Protein AF-A0A565ARW9-F1 (afdb_monomer_lite)

Sequence (368 aa):
MSAVFTKGFRFNPTDEELVTEYLTRKIRSPDFICFIKTMDLYDHDPWLLPHERDPCFGEHQWYYFVQKSPNGHKRLMKEKSSLANGWWKRYTEEIVKDGDEERRVIGWKSTLVFYVCNRSNNYVGITDWTMEEFKLPDSDEWFLCRLFYTDWNEYYDRPRLSGKEHPSLKWDALKQIQDDLSSSQNVQPHLFTYGFRFNPTDKELLTLYLAPKTRCSGFICFIKDTKVYSKEPWLLDHERNPYYKDKEWYYFVKNSSSNREQLNQKFSLCDKTKRWRSNGEVSKIRDNDIGNTIIGSKTKFSFNLNQSVFSRTGWKVEEFDLAPPSKWSVCKLTYKDGSSSVDDRPRLPREEHPKLAWQDLKDLHEEN

Structure (mmCIF, N/CA/C/O backbone):
data_AF-A0A565ARW9-F1
#
_entry.id   AF-A0A565ARW9-F1
#
loop_
_atom_site.group_PDB
_atom_site.id
_atom_site.type_symbol
_atom_site.label_atom_id
_atom_site.label_alt_id
_atom_site.label_comp_id
_atom_site.label_asym_id
_atom_site.label_entity_id
_atom_site.label_seq_id
_atom_site.pdbx_PDB_ins_code
_atom_site.Cartn_x
_atom_site.Cartn_y
_atom_site.Cartn_z
_atom_site.occupancy
_atom_site.B_iso_or_equiv
_atom_site.auth_seq_id
_atom_site.auth_comp_id
_atom_site.auth_asym_id
_atom_site.auth_atom_id
_atom_site.pdbx_PDB_model_num
ATOM 1 N N . MET A 1 1 ? -23.668 6.197 -8.179 1.00 29.69 1 MET A N 1
ATOM 2 C CA . MET A 1 1 ? -22.846 5.455 -7.195 1.00 29.69 1 MET A CA 1
ATOM 3 C C . MET A 1 1 ? -21.945 6.451 -6.477 1.00 29.69 1 MET A C 1
ATOM 5 O O . MET A 1 1 ? -21.338 7.281 -7.135 1.00 29.69 1 MET A O 1
ATOM 9 N N . SER A 1 2 ? -22.004 6.474 -5.145 1.00 29.94 2 SER A N 1
ATOM 10 C CA . SER A 1 2 ? -21.589 7.598 -4.288 1.00 29.94 2 SER A CA 1
ATOM 11 C C . SER A 1 2 ? -20.065 7.751 -4.161 1.00 29.94 2 SER A C 1
ATOM 13 O O . SER A 1 2 ? -19.360 6.761 -3.984 1.00 29.94 2 SER A O 1
ATOM 15 N N . ALA A 1 3 ? -19.580 9.000 -4.135 1.00 38.88 3 ALA A N 1
ATOM 16 C CA . ALA A 1 3 ? -18.191 9.411 -3.872 1.00 38.88 3 ALA A CA 1
ATOM 17 C C . ALA A 1 3 ? -17.585 8.885 -2.547 1.00 38.88 3 ALA A C 1
ATOM 19 O O . ALA A 1 3 ? -16.414 9.115 -2.259 1.00 38.88 3 ALA A O 1
ATOM 20 N N . VAL A 1 4 ? -18.373 8.191 -1.720 1.00 37.47 4 VAL A N 1
ATOM 21 C CA . VAL A 1 4 ? -17.901 7.475 -0.527 1.00 37.47 4 VAL A CA 1
ATOM 22 C C . VAL A 1 4 ? -17.128 6.204 -0.900 1.00 37.47 4 VAL A C 1
ATOM 24 O O . VAL A 1 4 ? -16.197 5.854 -0.187 1.00 37.47 4 VAL A O 1
ATOM 27 N N . PHE A 1 5 ? -17.442 5.549 -2.027 1.00 43.97 5 PHE A N 1
ATOM 28 C CA . PHE A 1 5 ? -16.751 4.314 -2.431 1.00 43.97 5 PHE A CA 1
ATOM 29 C C . PHE A 1 5 ? -15.308 4.560 -2.906 1.00 43.97 5 PHE A C 1
ATOM 31 O O . PHE A 1 5 ? -14.477 3.664 -2.827 1.00 43.97 5 PHE A O 1
ATOM 38 N N . THR A 1 6 ? -14.979 5.779 -3.352 1.00 55.44 6 THR A N 1
ATOM 39 C CA . THR A 1 6 ? -13.618 6.137 -3.786 1.00 55.44 6 THR A CA 1
ATOM 40 C C . THR A 1 6 ? -12.713 6.573 -2.630 1.00 55.44 6 THR A C 1
ATOM 42 O O . THR A 1 6 ? -11.495 6.492 -2.750 1.00 55.44 6 THR A O 1
ATOM 45 N N . LYS A 1 7 ? -13.267 7.010 -1.489 1.00 71.62 7 LYS A N 1
ATOM 46 C CA . LYS A 1 7 ? -12.473 7.496 -0.349 1.00 71.62 7 LYS A CA 1
ATOM 47 C C . LYS A 1 7 ? -12.128 6.369 0.621 1.00 71.62 7 LYS A C 1
ATOM 49 O O . LYS A 1 7 ? -12.996 5.668 1.141 1.00 71.62 7 LYS A O 1
ATOM 54 N N . GLY A 1 8 ? -10.840 6.220 0.907 1.00 74.12 8 GLY A N 1
ATOM 55 C CA . GLY A 1 8 ? -10.303 5.119 1.702 1.00 74.12 8 GLY A CA 1
ATOM 56 C C . GLY A 1 8 ? -9.895 3.882 0.896 1.00 74.12 8 GLY A C 1
ATOM 57 O O . GLY A 1 8 ? -9.248 3.005 1.460 1.00 74.12 8 GLY A O 1
ATOM 58 N N . PHE A 1 9 ? -10.194 3.822 -0.403 1.00 80.69 9 PHE A N 1
ATOM 59 C CA . PHE A 1 9 ? -9.675 2.798 -1.310 1.00 80.69 9 PHE A CA 1
ATOM 60 C C . PHE A 1 9 ? -8.477 3.341 -2.077 1.00 80.69 9 PHE A C 1
ATOM 62 O O . PHE A 1 9 ? -8.499 4.470 -2.555 1.00 80.69 9 PHE A O 1
ATOM 69 N N . ARG A 1 10 ? -7.420 2.537 -2.175 1.00 82.31 10 ARG A N 1
ATOM 70 C CA . ARG A 1 10 ? -6.201 2.877 -2.912 1.00 82.31 10 ARG A CA 1
ATOM 71 C C . ARG A 1 10 ? -5.785 1.700 -3.777 1.00 82.31 10 ARG A C 1
ATOM 73 O O . ARG A 1 10 ? -6.031 0.544 -3.431 1.00 82.31 10 ARG A O 1
ATOM 80 N N . PHE A 1 11 ? -5.132 2.003 -4.881 1.00 85.44 11 PHE A N 1
ATOM 81 C CA . PHE A 1 11 ? -4.532 1.047 -5.783 1.00 85.44 11 PHE A CA 1
ATOM 82 C C . PHE A 1 11 ? -3.320 0.383 -5.115 1.00 85.44 11 PHE A C 1
ATOM 84 O O . PHE A 1 11 ? -2.251 0.972 -4.952 1.00 85.44 11 PHE A O 1
ATOM 91 N N . ASN A 1 12 ? -3.533 -0.853 -4.682 1.00 85.19 12 ASN A N 1
ATOM 92 C CA . ASN A 1 12 ? -2.595 -1.758 -4.034 1.00 85.19 12 ASN A CA 1
ATOM 93 C C . ASN A 1 12 ? -2.726 -3.164 -4.672 1.00 85.19 12 ASN A C 1
ATOM 95 O O . ASN A 1 12 ? -3.180 -4.099 -4.002 1.00 85.19 12 ASN A O 1
ATOM 99 N N . PRO A 1 13 ? -2.383 -3.305 -5.962 1.00 89.81 13 PRO A N 1
ATOM 100 C CA . PRO A 1 13 ? -2.474 -4.564 -6.687 1.00 89.81 13 PRO A CA 1
ATOM 101 C C . PRO A 1 13 ? -1.423 -5.582 -6.248 1.00 89.81 13 PRO A C 1
ATOM 103 O O . PRO A 1 13 ? -0.341 -5.220 -5.773 1.00 89.81 13 PRO A O 1
ATOM 106 N N . THR A 1 14 ? -1.739 -6.858 -6.455 1.00 89.44 14 THR A N 1
ATOM 107 C CA . THR A 1 14 ? -0.757 -7.946 -6.436 1.00 89.44 14 THR A CA 1
ATOM 108 C C . THR A 1 14 ? 0.089 -7.944 -7.712 1.00 89.44 14 THR A C 1
ATOM 110 O O . THR A 1 14 ? -0.291 -7.365 -8.733 1.00 89.44 14 THR A O 1
ATOM 113 N N . ASP A 1 15 ? 1.238 -8.624 -7.666 1.00 93.75 15 ASP A N 1
ATOM 114 C CA . ASP A 1 15 ? 2.097 -8.827 -8.841 1.00 93.75 15 ASP A CA 1
ATOM 115 C C . ASP A 1 15 ? 1.322 -9.508 -9.987 1.00 93.75 15 ASP A C 1
ATOM 117 O O . ASP A 1 15 ? 1.467 -9.137 -11.151 1.00 93.75 15 ASP A O 1
ATOM 121 N N . GLU A 1 16 ? 0.443 -10.457 -9.654 1.00 91.81 16 GLU A N 1
ATOM 122 C CA . GLU A 1 16 ? -0.453 -11.124 -10.601 1.00 91.81 16 GLU A CA 1
ATOM 123 C C . GLU A 1 16 ? -1.467 -10.156 -11.221 1.00 91.81 16 GLU A C 1
ATOM 125 O O . GLU A 1 16 ? -1.585 -10.126 -12.444 1.00 91.81 16 GLU A O 1
ATOM 130 N N . GLU A 1 17 ? -2.164 -9.338 -10.422 1.00 90.94 17 GLU A N 1
ATOM 131 C CA . GLU A 1 17 ? -3.143 -8.361 -10.926 1.00 90.94 17 GLU A CA 1
ATOM 132 C C . GLU A 1 17 ? -2.472 -7.340 -11.857 1.00 90.94 17 GLU A C 1
ATOM 134 O O . GLU A 1 17 ? -3.007 -7.022 -12.917 1.00 90.94 17 GLU A O 1
ATOM 139 N N . LEU A 1 18 ? -1.272 -6.857 -11.510 1.00 94.00 18 LEU A N 1
ATOM 140 C CA . LEU A 1 18 ? -0.485 -5.961 -12.368 1.00 94.00 18 LEU A CA 1
ATOM 141 C C . LEU A 1 18 ? -0.210 -6.588 -13.743 1.00 94.00 18 LEU A C 1
ATOM 143 O O . LEU A 1 18 ? -0.359 -5.933 -14.777 1.00 94.00 18 LEU A O 1
ATOM 147 N N . VAL A 1 19 ? 0.176 -7.862 -13.763 1.00 94.00 19 VAL A N 1
ATOM 148 C CA . VAL A 1 19 ? 0.522 -8.582 -14.991 1.00 94.00 19 VAL A CA 1
ATOM 149 C C . VAL A 1 19 ? -0.720 -8.929 -15.817 1.00 94.00 19 VAL A C 1
ATOM 151 O O . VAL A 1 19 ? -0.756 -8.664 -17.022 1.00 94.00 19 VAL A O 1
ATOM 154 N N . THR A 1 20 ? -1.743 -9.507 -15.196 1.00 90.25 20 THR A N 1
ATOM 155 C CA . THR A 1 20 ? -2.926 -10.063 -15.875 1.00 90.25 20 THR A CA 1
ATOM 156 C C . THR A 1 20 ? -3.962 -8.997 -16.223 1.00 90.25 20 THR A C 1
ATOM 158 O O . THR A 1 20 ? -4.446 -8.953 -17.354 1.00 90.25 20 THR A O 1
ATOM 161 N N . GLU A 1 21 ? -4.260 -8.085 -15.300 1.00 88.75 21 GLU A N 1
ATOM 162 C CA . GLU A 1 21 ? -5.375 -7.145 -15.449 1.00 88.75 21 GLU A CA 1
ATOM 163 C C . GLU A 1 21 ? -4.958 -5.803 -16.048 1.00 88.75 21 GLU A C 1
ATOM 165 O O . GLU A 1 21 ? -5.779 -5.123 -16.662 1.00 88.75 21 GLU A O 1
ATOM 170 N N . TYR A 1 22 ? -3.681 -5.433 -15.938 1.00 92.56 22 TYR A N 1
ATOM 171 C CA . TYR A 1 22 ? -3.181 -4.162 -16.467 1.00 92.56 22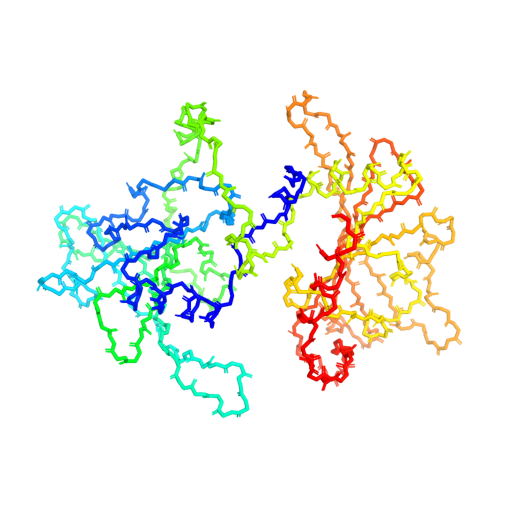 TYR A CA 1
ATOM 172 C C . TYR A 1 22 ? -2.253 -4.360 -17.659 1.00 92.56 22 TYR A C 1
ATOM 174 O O . TYR A 1 22 ? -2.578 -3.931 -18.766 1.00 92.56 22 TYR A O 1
ATOM 182 N N . LEU A 1 23 ? -1.110 -5.022 -17.472 1.00 94.00 23 LEU A N 1
ATOM 183 C CA . LEU A 1 23 ? -0.102 -5.141 -18.528 1.00 94.00 23 LEU A CA 1
ATOM 184 C C . LEU A 1 23 ? -0.582 -6.002 -19.707 1.00 94.00 23 LEU A C 1
ATOM 186 O O . LEU A 1 23 ? -0.462 -5.594 -20.862 1.00 94.00 23 LEU A O 1
ATOM 190 N N . THR A 1 24 ? -1.186 -7.160 -19.432 1.00 92.38 24 THR A N 1
ATOM 191 C CA . THR A 1 24 ? -1.733 -8.038 -20.479 1.00 92.38 24 THR A CA 1
ATOM 192 C C . THR A 1 24 ? -2.839 -7.348 -21.267 1.00 92.38 24 THR A C 1
ATOM 194 O O . THR A 1 24 ? -2.835 -7.412 -22.497 1.00 92.38 24 THR A O 1
ATOM 197 N N . ARG A 1 25 ? -3.755 -6.641 -20.591 1.00 90.75 25 ARG A N 1
ATOM 198 C CA . ARG A 1 25 ? -4.820 -5.886 -21.265 1.00 90.75 25 ARG A CA 1
ATOM 199 C C . ARG A 1 25 ? -4.254 -4.733 -22.094 1.00 90.75 25 ARG A C 1
ATOM 201 O O . ARG A 1 25 ? -4.651 -4.589 -23.244 1.00 90.75 25 ARG A O 1
ATOM 208 N N . LYS A 1 26 ? -3.268 -3.989 -21.577 1.00 90.88 26 LYS A N 1
ATOM 209 C CA . LYS A 1 26 ? -2.584 -2.912 -22.314 1.00 90.88 26 LYS A CA 1
ATOM 210 C C . LYS A 1 26 ? -1.966 -3.388 -23.631 1.00 90.88 26 LYS A C 1
ATOM 212 O O . LYS A 1 26 ? -2.004 -2.647 -24.606 1.00 90.88 26 LYS A O 1
ATOM 217 N N . ILE A 1 27 ? -1.404 -4.597 -23.655 1.00 90.12 27 ILE A N 1
ATOM 218 C CA . ILE A 1 27 ? -0.771 -5.171 -24.852 1.00 90.12 27 ILE A CA 1
ATOM 219 C C . ILE A 1 27 ? -1.807 -5.798 -25.795 1.00 90.12 27 ILE A C 1
ATOM 221 O O . ILE A 1 27 ? -1.720 -5.633 -27.007 1.00 90.12 27 ILE A O 1
ATOM 225 N N . ARG A 1 28 ? -2.788 -6.536 -25.262 1.00 89.31 28 ARG A N 1
ATOM 226 C CA . ARG A 1 28 ? -3.727 -7.326 -26.079 1.00 89.31 28 ARG A CA 1
ATOM 227 C C . ARG A 1 28 ? -4.960 -6.556 -26.544 1.00 89.31 28 ARG A C 1
ATOM 229 O O . ARG A 1 28 ? -5.646 -7.022 -27.446 1.00 89.31 28 ARG A O 1
ATOM 236 N N . SER A 1 29 ? -5.292 -5.438 -25.906 1.00 86.12 29 SER A N 1
ATOM 237 C CA . SER A 1 29 ? -6.508 -4.666 -26.177 1.00 86.12 29 SER A CA 1
ATOM 238 C C . SER A 1 29 ? -6.146 -3.231 -26.579 1.00 86.12 29 SER A C 1
ATOM 240 O O . SER A 1 29 ? -5.792 -2.434 -25.710 1.00 86.12 29 SER A O 1
ATOM 242 N N . PRO A 1 30 ? -6.256 -2.876 -27.874 1.00 76.06 30 PRO A N 1
ATOM 243 C CA . PRO A 1 30 ? -5.959 -1.528 -28.369 1.00 76.06 30 PRO A CA 1
ATOM 244 C C . PRO A 1 30 ? -6.761 -0.421 -27.670 1.00 76.06 30 PRO A C 1
ATOM 246 O O . PRO A 1 30 ? -6.234 0.664 -27.435 1.00 76.06 30 PRO A O 1
ATOM 249 N N . ASP A 1 31 ? -7.998 -0.727 -27.270 1.00 81.31 31 ASP A N 1
ATOM 250 C CA . ASP A 1 31 ? -8.919 0.207 -26.610 1.00 81.31 31 ASP A CA 1
ATOM 251 C C . ASP A 1 31 ? -8.826 0.174 -25.074 1.00 81.31 31 ASP A C 1
ATOM 253 O O . ASP A 1 31 ? -9.710 0.672 -24.375 1.00 81.31 31 ASP A O 1
ATOM 257 N N . PHE A 1 32 ? -7.782 -0.443 -24.505 1.00 82.38 32 PHE A N 1
ATOM 258 C CA . PHE A 1 32 ? -7.623 -0.502 -23.055 1.00 82.38 32 PHE A CA 1
ATOM 259 C C . PHE A 1 32 ? -7.342 0.887 -22.469 1.00 82.38 32 PHE A C 1
ATOM 261 O O . PHE A 1 32 ? -6.255 1.450 -22.625 1.00 82.38 32 PHE A O 1
ATOM 268 N N . ILE A 1 33 ? -8.326 1.409 -21.739 1.00 77.44 33 ILE A N 1
ATOM 269 C CA . ILE A 1 33 ? -8.243 2.668 -21.000 1.00 77.44 33 ILE A CA 1
ATOM 270 C C . ILE A 1 33 ? -8.166 2.350 -19.508 1.00 77.44 33 ILE A C 1
ATOM 272 O O . ILE A 1 33 ? -9.022 1.659 -18.959 1.00 77.44 33 ILE A O 1
ATOM 276 N N . CYS A 1 34 ? -7.156 2.893 -18.833 1.00 82.69 34 CYS A N 1
ATOM 277 C CA . CYS A 1 34 ? -7.058 2.863 -17.378 1.00 82.69 34 CYS A CA 1
ATOM 278 C C . CYS A 1 34 ? -6.356 4.130 -16.867 1.00 82.69 34 CYS A C 1
ATOM 280 O O . CYS A 1 34 ? -5.836 4.922 -17.652 1.00 82.69 34 CYS A O 1
ATOM 282 N N . PHE A 1 35 ? -6.346 4.322 -15.549 1.00 81.94 35 PHE A N 1
ATOM 283 C CA . PHE A 1 35 ? -5.751 5.492 -14.892 1.00 81.94 35 PHE A CA 1
ATOM 284 C C . PHE A 1 35 ? -4.208 5.464 -14.856 1.00 81.94 35 PHE A C 1
ATOM 286 O O . PHE A 1 35 ? -3.584 6.493 -14.614 1.00 81.94 35 PHE A O 1
ATOM 293 N N . ILE A 1 36 ? -3.572 4.318 -15.137 1.00 87.81 36 ILE A N 1
ATOM 294 C CA . ILE A 1 36 ? -2.109 4.210 -15.241 1.00 87.81 36 ILE A CA 1
ATOM 295 C C . ILE A 1 36 ? -1.645 4.861 -16.550 1.00 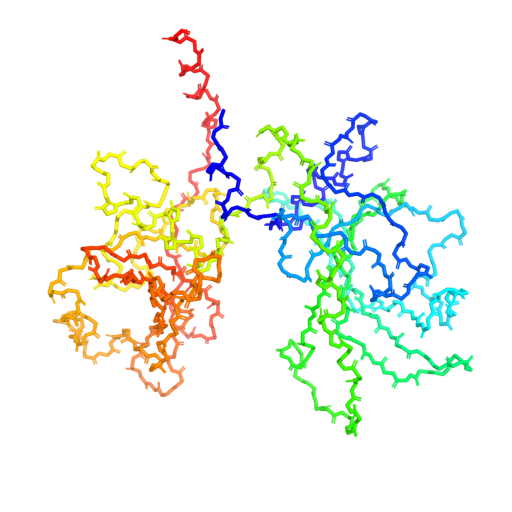87.81 36 ILE A C 1
ATOM 297 O O . ILE A 1 36 ? -2.028 4.441 -17.645 1.00 87.81 36 ILE A O 1
ATOM 301 N N . LYS A 1 37 ? -0.793 5.882 -16.434 1.00 88.50 37 LYS A N 1
ATOM 302 C CA . LYS A 1 37 ? -0.293 6.676 -17.565 1.00 88.50 37 LYS A CA 1
ATOM 303 C C . LYS A 1 37 ? 0.946 6.062 -18.209 1.00 88.50 37 LYS A C 1
ATOM 305 O O . LYS A 1 37 ? 1.637 5.245 -17.607 1.00 88.50 37 LYS A O 1
ATOM 310 N N . THR A 1 38 ? 1.253 6.488 -19.431 1.00 89.81 38 THR A N 1
ATOM 311 C CA . THR A 1 38 ? 2.513 6.154 -20.107 1.00 89.81 38 THR A CA 1
ATOM 312 C C . THR A 1 38 ? 3.590 7.190 -19.782 1.00 89.81 38 THR A C 1
ATOM 314 O O . THR A 1 38 ? 3.320 8.385 -19.864 1.00 89.81 38 THR A O 1
ATOM 317 N N . MET A 1 39 ? 4.801 6.748 -19.432 1.00 87.50 39 MET A N 1
ATOM 318 C CA . MET A 1 39 ? 5.943 7.624 -19.140 1.00 87.50 39 MET A CA 1
ATOM 319 C C . MET A 1 39 ? 7.262 6.927 -19.486 1.00 87.50 39 MET A C 1
ATOM 321 O O . MET A 1 39 ? 7.396 5.725 -19.271 1.00 87.50 39 MET A O 1
ATOM 325 N N . ASP A 1 40 ? 8.248 7.676 -19.983 1.00 83.00 40 ASP A N 1
ATOM 326 C CA . ASP A 1 40 ? 9.620 7.176 -20.091 1.00 83.00 40 ASP A CA 1
ATOM 327 C C . ASP A 1 40 ? 10.358 7.397 -18.764 1.00 83.00 40 ASP A C 1
ATOM 329 O O . ASP A 1 40 ? 10.643 8.529 -18.372 1.00 83.00 40 ASP A O 1
ATOM 333 N N . LEU A 1 41 ? 10.631 6.307 -18.046 1.00 85.81 41 LEU A N 1
ATOM 334 C CA . LEU A 1 41 ? 11.268 6.353 -16.728 1.00 85.81 41 LEU A CA 1
ATOM 335 C C . LEU A 1 41 ? 12.794 6.231 -16.773 1.00 85.81 41 LEU A C 1
ATOM 337 O O . LEU A 1 41 ? 13.448 6.486 -15.760 1.00 85.81 41 LEU A O 1
ATOM 341 N N . TYR A 1 42 ? 13.373 5.779 -17.887 1.00 82.75 42 TYR A N 1
ATOM 342 C CA . TYR A 1 42 ? 14.798 5.428 -17.926 1.00 82.75 42 TYR A CA 1
ATOM 343 C C . TYR A 1 42 ? 15.685 6.589 -18.369 1.00 82.75 42 TYR A C 1
ATOM 345 O O . TYR A 1 42 ? 16.892 6.551 -18.122 1.00 82.75 42 TYR A O 1
ATOM 353 N N . ASP A 1 43 ? 15.105 7.616 -18.989 1.00 77.88 43 ASP A N 1
ATOM 354 C CA . ASP A 1 43 ? 15.852 8.776 -19.469 1.00 77.88 43 ASP A CA 1
ATOM 355 C C . ASP A 1 43 ? 16.005 9.902 -18.443 1.00 77.88 43 ASP A C 1
ATOM 357 O O . ASP A 1 43 ? 16.859 10.769 -18.622 1.00 77.88 43 ASP A O 1
ATOM 361 N N . HIS A 1 44 ? 15.266 9.863 -17.335 1.00 80.50 44 HIS A N 1
ATOM 362 C CA . HIS A 1 44 ? 15.257 10.927 -16.334 1.00 80.50 44 HIS A CA 1
ATOM 363 C C . HIS A 1 44 ? 15.697 10.444 -14.952 1.00 80.50 44 HIS A C 1
ATOM 365 O O . HIS A 1 44 ? 15.516 9.283 -14.582 1.00 80.50 44 HIS A O 1
ATOM 371 N N . ASP A 1 45 ? 16.234 11.371 -14.157 1.00 81.25 45 ASP A N 1
ATOM 372 C CA . ASP A 1 45 ? 16.404 11.139 -12.725 1.00 81.25 45 ASP A CA 1
ATOM 373 C C . ASP A 1 45 ? 15.028 10.936 -12.072 1.00 81.25 45 ASP A C 1
ATOM 375 O O . ASP A 1 45 ? 14.111 11.725 -12.326 1.00 81.25 45 ASP A O 1
ATOM 379 N N . PRO A 1 46 ? 14.861 9.941 -11.185 1.00 86.44 46 PRO A N 1
ATOM 380 C CA . PRO A 1 46 ? 13.545 9.593 -10.673 1.00 86.44 46 PRO A CA 1
ATOM 381 C C . PRO A 1 46 ? 12.881 10.730 -9.898 1.00 86.44 46 PRO A C 1
ATOM 383 O O . PRO A 1 46 ? 11.670 10.846 -9.945 1.00 86.44 46 PRO A O 1
ATOM 386 N N . TRP A 1 47 ? 13.630 11.626 -9.252 1.00 85.44 47 TRP A N 1
ATOM 387 C CA . TRP A 1 47 ? 13.068 12.798 -8.561 1.00 85.44 47 TRP A CA 1
ATOM 388 C C . TRP A 1 47 ? 12.694 13.971 -9.476 1.00 85.44 47 TRP A C 1
ATOM 390 O O . TRP A 1 47 ? 12.072 14.917 -9.001 1.00 85.44 47 TRP A O 1
ATOM 400 N N . LEU A 1 48 ? 13.077 13.940 -10.755 1.00 82.56 48 LEU A N 1
ATOM 401 C CA . LEU A 1 48 ? 12.713 14.960 -11.748 1.00 82.56 48 LEU A CA 1
ATOM 402 C C . LEU A 1 48 ? 11.510 14.554 -12.600 1.00 82.56 48 LEU A C 1
ATOM 404 O O . LEU A 1 48 ? 10.996 15.379 -13.355 1.00 82.56 48 LEU A O 1
ATOM 408 N N . LEU A 1 49 ? 11.067 13.301 -12.497 1.00 82.06 49 LEU A N 1
ATOM 409 C CA . LEU A 1 49 ? 9.867 12.841 -13.179 1.00 82.06 49 LEU A CA 1
ATOM 410 C C . LEU A 1 49 ? 8.644 13.631 -12.678 1.00 82.06 49 LEU A C 1
ATOM 412 O O . LEU A 1 49 ? 8.551 13.919 -11.479 1.00 82.06 49 LEU A O 1
ATOM 416 N N . PRO A 1 50 ? 7.696 13.977 -13.568 1.00 79.50 50 PRO A N 1
ATOM 417 C CA . PRO A 1 50 ? 6.484 14.691 -13.197 1.00 79.50 50 PRO A CA 1
ATOM 418 C C . PRO A 1 50 ? 5.526 13.721 -12.504 1.00 79.50 50 PRO A C 1
ATOM 420 O O . PRO A 1 50 ? 4.559 13.243 -13.093 1.00 79.50 50 PRO A O 1
ATOM 423 N N . HIS A 1 51 ? 5.836 13.400 -11.249 1.00 77.81 51 HIS A N 1
ATOM 424 C CA . HIS A 1 51 ? 5.038 12.531 -10.396 1.00 77.81 51 HIS A CA 1
ATOM 425 C C . HIS A 1 51 ? 3.670 13.140 -10.168 1.00 77.81 51 HIS A C 1
ATOM 427 O O . HIS A 1 51 ? 3.460 13.931 -9.246 1.00 77.81 51 HIS A O 1
ATOM 433 N N . GLU A 1 52 ? 2.727 12.760 -11.014 1.00 66.06 52 GLU A N 1
ATOM 434 C CA . GLU A 1 52 ? 1.345 13.128 -10.812 1.00 66.06 52 GLU A CA 1
ATOM 435 C C . GLU A 1 52 ? 0.818 12.409 -9.572 1.00 66.06 52 GLU A C 1
ATOM 437 O O . GLU A 1 52 ? 0.926 11.187 -9.426 1.00 66.06 52 GLU A O 1
ATOM 442 N N . ARG A 1 53 ? 0.257 13.182 -8.641 1.00 64.50 53 ARG A N 1
ATOM 443 C CA . ARG A 1 53 ? -0.432 12.616 -7.485 1.00 64.50 53 ARG A CA 1
ATOM 444 C C . ARG A 1 53 ? -1.834 12.215 -7.907 1.00 64.50 53 ARG A C 1
ATOM 446 O O . ARG A 1 53 ? -2.771 12.997 -7.772 1.00 64.50 53 ARG A O 1
ATOM 453 N N . ASP A 1 54 ? -1.961 10.995 -8.406 1.00 67.25 54 ASP A N 1
ATOM 454 C CA . ASP A 1 54 ? -3.270 10.372 -8.526 1.00 67.25 54 ASP A CA 1
ATOM 455 C C . ASP A 1 54 ? -3.751 9.978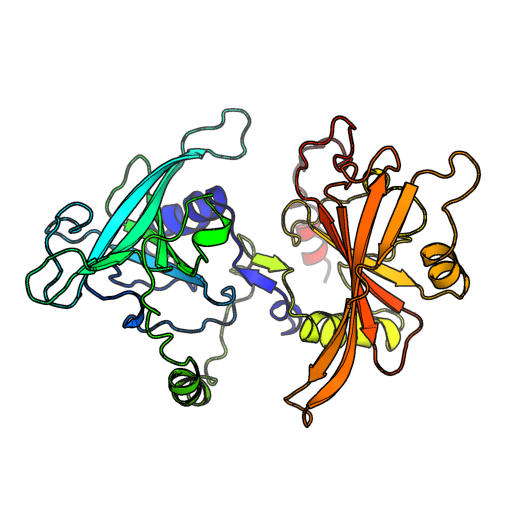 -7.114 1.00 67.25 54 ASP A C 1
ATOM 457 O O . ASP A 1 54 ? -3.031 9.260 -6.412 1.00 67.25 54 ASP A O 1
ATOM 461 N N . PRO A 1 55 ? -4.936 10.430 -6.658 1.00 66.50 55 PRO A N 1
ATOM 462 C CA . PRO A 1 55 ? -5.478 10.058 -5.349 1.00 66.50 55 PRO A CA 1
ATOM 463 C C . PRO A 1 55 ? -5.711 8.547 -5.198 1.00 66.50 55 PRO A C 1
ATOM 465 O O . PRO A 1 55 ? -5.864 8.066 -4.075 1.00 66.50 55 PRO A O 1
ATOM 468 N N . CYS A 1 56 ? -5.730 7.795 -6.303 1.00 68.88 56 CYS A N 1
ATOM 469 C CA . CYS A 1 56 ? -5.793 6.343 -6.291 1.00 68.88 56 CYS A CA 1
ATOM 470 C C . CYS A 1 56 ? -4.473 5.711 -5.843 1.00 68.88 56 CYS A C 1
ATOM 472 O O . CYS A 1 56 ? -4.503 4.611 -5.300 1.00 68.88 56 CYS A O 1
ATOM 474 N N . PHE A 1 57 ? -3.318 6.343 -6.056 1.00 77.94 57 PHE A N 1
ATOM 475 C CA . PHE A 1 57 ? -2.033 5.740 -5.707 1.00 77.94 57 PHE A CA 1
ATOM 476 C C . PHE A 1 57 ? -1.714 5.844 -4.207 1.00 77.94 57 PHE A C 1
ATOM 478 O O . PHE A 1 57 ? -2.243 6.678 -3.470 1.00 77.94 57 PHE A O 1
ATOM 485 N N . GLY A 1 58 ? -0.851 4.939 -3.734 1.00 69.75 58 GLY A N 1
ATOM 486 C CA . GLY A 1 58 ? -0.296 5.006 -2.384 1.00 69.75 58 GLY A CA 1
ATOM 487 C C . GLY A 1 58 ? 0.600 6.233 -2.192 1.00 69.75 58 GLY A C 1
ATOM 488 O O . GLY A 1 58 ? 1.084 6.830 -3.153 1.00 69.75 58 GLY A O 1
ATOM 489 N N . GLU A 1 59 ? 0.851 6.608 -0.937 1.00 72.69 59 GLU A N 1
ATOM 490 C CA . GLU A 1 59 ? 1.854 7.636 -0.649 1.00 72.69 59 GLU A CA 1
ATOM 491 C C . GLU A 1 59 ? 3.225 7.181 -1.161 1.00 72.69 59 GLU A C 1
ATOM 493 O O . GLU A 1 59 ? 3.636 6.048 -0.919 1.00 72.69 59 GLU A O 1
ATOM 498 N N . HIS A 1 60 ? 3.930 8.073 -1.864 1.00 77.81 60 HIS A N 1
ATOM 499 C CA . HIS A 1 60 ? 5.271 7.818 -2.402 1.00 77.81 60 HIS A CA 1
ATOM 500 C C . HIS A 1 60 ? 5.369 6.616 -3.355 1.00 77.81 60 HIS A C 1
ATOM 502 O O . HIS A 1 60 ? 6.431 6.000 -3.462 1.00 77.81 60 HIS A O 1
ATOM 508 N N . GLN A 1 61 ? 4.273 6.290 -4.040 1.00 86.12 61 GLN A N 1
ATOM 509 C CA . GLN A 1 61 ? 4.182 5.160 -4.950 1.00 86.12 61 GLN A CA 1
ATOM 510 C C . GLN A 1 61 ? 3.466 5.575 -6.234 1.00 86.12 61 GLN A C 1
ATOM 512 O O . GLN A 1 61 ? 2.418 6.212 -6.187 1.00 86.12 61 GLN A O 1
ATOM 517 N N . TRP A 1 62 ? 4.014 5.182 -7.380 1.00 90.31 62 TRP A N 1
ATOM 518 C CA . TRP A 1 62 ? 3.496 5.525 -8.702 1.00 90.31 62 TRP A CA 1
ATOM 519 C C . TRP A 1 62 ? 3.548 4.328 -9.638 1.00 90.31 62 TRP A C 1
ATOM 521 O O . TRP A 1 62 ? 4.375 3.430 -9.471 1.00 90.31 62 TRP A O 1
ATOM 531 N N . TYR A 1 63 ? 2.677 4.339 -10.643 1.00 91.62 63 TYR A N 1
ATOM 532 C CA . TYR A 1 63 ? 2.592 3.294 -11.654 1.00 91.62 63 TYR A CA 1
ATOM 533 C C . TYR A 1 63 ? 2.606 3.919 -13.038 1.00 91.62 63 TYR A C 1
ATOM 535 O O . TYR A 1 63 ? 1.851 4.856 -13.300 1.00 91.62 63 TYR A O 1
ATOM 543 N N . TYR A 1 64 ? 3.425 3.365 -13.928 1.00 92.38 64 TYR A N 1
ATOM 544 C CA . TYR A 1 64 ? 3.539 3.839 -15.299 1.00 92.38 64 TYR A CA 1
ATOM 545 C C . TYR A 1 64 ? 3.670 2.679 -16.275 1.00 92.38 64 TYR A C 1
ATOM 547 O O . TYR A 1 64 ? 4.391 1.714 -16.020 1.00 92.38 64 TYR A O 1
ATOM 555 N N . PHE A 1 65 ? 3.027 2.802 -17.431 1.00 92.69 65 PHE A N 1
ATOM 556 C CA . PHE A 1 65 ? 3.383 2.006 -18.594 1.00 92.69 65 PHE A CA 1
ATOM 557 C C . PHE A 1 65 ? 4.613 2.607 -19.263 1.00 92.69 65 PHE A C 1
ATOM 559 O O . PHE A 1 65 ? 4.626 3.791 -19.597 1.00 92.69 65 PHE A O 1
ATOM 566 N N . VAL A 1 66 ? 5.622 1.784 -19.512 1.00 90.69 66 VAL A N 1
ATOM 567 C CA . VAL A 1 66 ? 6.836 2.193 -20.215 1.00 90.69 66 VAL A CA 1
ATOM 568 C C . VAL A 1 66 ? 6.919 1.420 -21.517 1.00 90.69 66 VAL A C 1
ATOM 570 O O . VAL A 1 66 ? 6.908 0.189 -21.513 1.00 90.69 66 VAL A O 1
ATOM 573 N N . GLN A 1 67 ? 6.973 2.132 -22.638 1.00 88.12 67 GLN A N 1
ATOM 574 C CA . GLN A 1 67 ? 7.162 1.503 -23.939 1.00 88.12 67 GLN A CA 1
ATOM 575 C C . GLN A 1 67 ? 8.638 1.186 -24.142 1.00 88.12 67 GLN A C 1
ATOM 577 O O . GLN A 1 67 ? 9.505 1.989 -23.803 1.00 88.12 67 GLN A O 1
ATOM 582 N N . LYS A 1 68 ? 8.936 0.040 -24.749 1.00 82.00 68 LYS A N 1
ATOM 583 C CA . LYS A 1 68 ? 10.292 -0.283 -25.170 1.00 82.00 68 LYS A CA 1
ATOM 584 C C . LYS A 1 68 ? 10.822 0.757 -26.139 1.00 82.00 68 LYS A C 1
ATOM 586 O O . LYS A 1 68 ? 10.300 0.915 -27.240 1.00 82.00 68 LYS A O 1
ATOM 591 N N . SER A 1 69 ? 11.911 1.410 -25.739 1.00 72.75 69 SER A N 1
ATOM 592 C CA . SER A 1 69 ? 12.655 2.281 -26.641 1.00 72.75 69 SER A CA 1
ATOM 593 C C . SER A 1 69 ? 13.188 1.479 -27.843 1.00 72.75 69 SER A C 1
ATOM 595 O O . SER A 1 69 ? 13.762 0.399 -27.639 1.00 72.75 69 SER A O 1
ATOM 597 N N . PRO A 1 70 ? 13.068 1.997 -29.083 1.00 60.38 70 PRO A N 1
ATOM 598 C CA . PRO A 1 70 ? 13.636 1.380 -30.285 1.00 60.38 70 PRO A CA 1
ATOM 599 C C . PRO A 1 70 ? 15.146 1.120 -30.191 1.00 60.38 70 PRO A C 1
ATOM 601 O O . PRO A 1 70 ? 15.645 0.162 -30.772 1.00 60.38 70 PRO A O 1
ATOM 604 N N . ASN A 1 71 ? 15.865 1.930 -29.406 1.00 57.88 71 ASN A N 1
ATOM 605 C CA . ASN A 1 71 ? 17.312 1.806 -29.195 1.00 57.88 71 ASN A CA 1
ATOM 606 C C . ASN A 1 71 ? 17.678 0.821 -28.066 1.00 57.88 71 ASN A C 1
ATOM 608 O O . ASN A 1 71 ? 18.843 0.716 -27.685 1.00 57.88 71 ASN A O 1
ATOM 612 N N . GLY A 1 72 ? 16.689 0.102 -27.523 1.00 57.38 72 GLY A N 1
ATOM 613 C CA . GLY A 1 72 ? 16.815 -0.670 -26.294 1.00 57.38 72 GLY A CA 1
ATOM 614 C C . GLY A 1 72 ? 16.830 0.240 -25.065 1.00 57.38 72 GLY A C 1
ATOM 615 O O . GLY A 1 72 ? 17.377 1.341 -25.074 1.00 57.38 72 GLY A O 1
ATOM 616 N N . HIS A 1 73 ? 16.219 -0.204 -23.967 1.00 56.56 73 HIS A N 1
ATOM 617 C CA . HIS A 1 73 ? 16.370 0.517 -22.709 1.00 56.56 73 HIS A CA 1
ATOM 618 C C . HIS A 1 73 ? 17.829 0.434 -22.247 1.00 56.56 73 HIS A C 1
ATOM 620 O O . HIS A 1 73 ? 18.387 -0.663 -22.175 1.00 56.56 73 HIS A O 1
ATOM 626 N N . LYS A 1 74 ? 18.417 1.561 -21.826 1.00 54.06 74 LYS A N 1
ATOM 627 C CA . LYS A 1 74 ? 19.749 1.648 -21.192 1.00 54.06 74 LYS A CA 1
ATOM 628 C C . LYS A 1 74 ? 19.805 0.979 -19.800 1.00 54.06 74 LYS A C 1
ATOM 630 O O . LYS A 1 74 ? 20.564 1.391 -18.934 1.00 54.06 74 LYS A O 1
ATOM 635 N N . ARG A 1 75 ? 19.018 -0.079 -19.565 1.00 51.69 75 ARG A N 1
ATOM 636 C CA . ARG A 1 75 ? 18.861 -0.828 -18.299 1.00 51.69 75 ARG A CA 1
ATOM 637 C C . ARG A 1 75 ? 20.161 -1.384 -17.721 1.00 51.69 75 ARG A C 1
ATOM 639 O O . ARG A 1 75 ? 20.187 -1.779 -16.561 1.00 51.69 75 ARG A O 1
ATOM 646 N N . LEU A 1 76 ? 21.198 -1.520 -18.546 1.00 48.25 76 LEU A N 1
ATOM 647 C CA . LEU A 1 76 ? 22.399 -2.296 -18.228 1.00 48.25 76 LEU A CA 1
ATOM 648 C C . LEU A 1 76 ? 23.707 -1.597 -18.603 1.00 48.25 76 LEU A C 1
ATOM 650 O O . LEU A 1 76 ? 24.780 -2.136 -18.332 1.00 48.25 76 LEU A O 1
ATOM 654 N N . MET A 1 77 ? 23.647 -0.407 -19.199 1.00 47.97 77 MET A N 1
ATOM 655 C CA . MET A 1 77 ? 24.858 0.354 -19.469 1.00 47.97 77 MET A CA 1
ATOM 656 C C . MET A 1 77 ? 25.163 1.221 -18.251 1.00 47.97 77 MET A C 1
ATOM 658 O O . MET A 1 77 ? 24.294 1.927 -17.748 1.00 47.97 77 MET A O 1
ATOM 662 N N . LYS A 1 78 ? 26.420 1.216 -17.790 1.00 52.31 78 LYS A N 1
ATOM 663 C CA . LYS A 1 78 ? 26.961 2.260 -16.896 1.00 52.31 78 LYS A CA 1
ATOM 664 C C . LYS A 1 78 ? 27.104 3.593 -17.652 1.00 52.31 78 LYS A C 1
ATOM 666 O O . LYS A 1 78 ? 28.114 4.281 -17.548 1.00 52.31 78 LYS A O 1
ATOM 671 N N . GLU A 1 79 ? 26.121 3.922 -18.471 1.00 51.41 79 GLU A N 1
ATOM 672 C CA . GLU A 1 79 ? 26.080 5.111 -19.293 1.00 51.41 79 GLU A CA 1
ATOM 673 C C . GLU A 1 79 ? 24.840 5.872 -18.870 1.00 51.41 79 GLU A C 1
ATOM 675 O O . GLU A 1 79 ? 23.712 5.403 -19.027 1.00 51.41 79 GLU A O 1
ATOM 680 N N . LYS A 1 80 ? 25.070 7.041 -18.276 1.00 51.62 80 LYS A N 1
ATOM 681 C CA . LYS A 1 80 ? 23.999 7.970 -17.945 1.00 51.62 80 LYS A CA 1
ATOM 682 C C . LYS A 1 80 ? 23.177 8.284 -19.196 1.00 51.62 80 LYS A C 1
ATOM 684 O O . LYS A 1 80 ? 23.729 8.405 -20.297 1.00 51.62 80 LYS A O 1
ATOM 689 N N . SER A 1 81 ? 21.867 8.464 -19.040 1.00 57.50 81 SER A N 1
ATOM 690 C CA . SER A 1 81 ? 21.124 9.162 -20.089 1.00 57.50 81 SER A CA 1
ATOM 691 C C . SER A 1 81 ? 21.578 10.625 -20.151 1.00 57.50 81 SER A C 1
ATOM 693 O O . SER A 1 81 ? 22.111 11.154 -19.177 1.00 57.50 81 SER A O 1
ATOM 695 N N . SER A 1 82 ? 21.411 11.297 -21.293 1.00 56.56 82 SER A N 1
ATOM 696 C CA . SER A 1 82 ? 21.788 12.716 -21.432 1.00 56.56 82 SER A CA 1
ATOM 697 C C . SER A 1 82 ? 21.031 13.620 -20.453 1.00 56.56 82 SER A C 1
ATOM 699 O O . SER A 1 82 ? 21.493 14.719 -20.155 1.00 56.56 82 SER A O 1
ATOM 701 N N . LEU A 1 83 ? 19.895 13.137 -19.946 1.00 59.19 83 LEU A N 1
ATOM 702 C CA . LEU A 1 83 ? 18.975 13.843 -19.061 1.00 59.19 83 LEU A CA 1
ATOM 703 C C . LEU A 1 83 ? 18.953 13.280 -17.626 1.00 59.19 83 LEU A C 1
ATOM 705 O O . LEU A 1 83 ? 18.201 13.785 -16.794 1.00 59.19 83 LEU A O 1
ATOM 709 N N . ALA A 1 84 ? 19.788 12.280 -17.321 1.00 64.44 84 ALA A N 1
ATOM 710 C CA . ALA A 1 84 ? 19.886 11.665 -15.999 1.00 64.44 84 ALA A CA 1
ATOM 711 C C . ALA A 1 84 ? 21.318 11.759 -15.452 1.00 64.44 84 ALA A C 1
ATOM 713 O O . ALA A 1 84 ? 22.302 11.599 -16.171 1.00 64.44 84 ALA A O 1
ATOM 714 N N . ASN A 1 85 ? 21.450 11.973 -14.149 1.00 77.00 85 ASN A N 1
ATOM 715 C CA . ASN A 1 85 ? 22.709 11.964 -13.410 1.00 77.00 85 ASN A CA 1
ATOM 716 C C . ASN A 1 85 ? 22.986 10.594 -12.775 1.00 77.00 85 ASN A C 1
ATOM 718 O O . ASN A 1 85 ? 23.728 10.492 -11.798 1.00 77.00 85 ASN A O 1
ATOM 722 N N . GLY A 1 86 ? 22.407 9.524 -13.307 1.00 82.00 86 GLY A N 1
ATOM 723 C CA . GLY A 1 86 ? 22.524 8.192 -12.737 1.00 82.00 86 GLY A CA 1
ATOM 724 C C . GLY A 1 86 ? 22.066 7.095 -13.683 1.00 82.00 86 GLY A C 1
ATOM 725 O O . GLY A 1 86 ? 21.881 7.325 -14.879 1.00 82.00 86 GLY A O 1
ATOM 726 N N . TRP A 1 87 ? 21.917 5.890 -13.142 1.00 80.81 87 TRP A N 1
ATOM 727 C CA . TRP A 1 87 ? 21.392 4.744 -13.878 1.00 80.81 87 TRP A CA 1
ATOM 728 C C . TRP A 1 87 ? 20.598 3.809 -12.964 1.00 80.81 87 TRP A C 1
ATOM 730 O O . TRP A 1 87 ? 20.862 3.696 -11.764 1.00 80.81 87 TRP A O 1
ATOM 740 N N . TRP A 1 88 ? 19.645 3.093 -13.554 1.00 86.06 88 TRP A N 1
ATOM 741 C CA . TRP A 1 88 ? 18.936 2.004 -12.893 1.00 86.06 88 TRP A CA 1
ATOM 742 C C . TRP A 1 88 ? 19.770 0.728 -12.938 1.00 86.06 88 TRP A C 1
ATOM 744 O O . TRP A 1 88 ? 20.240 0.322 -14.000 1.00 86.06 88 TRP A O 1
ATOM 754 N N . LYS A 1 89 ? 19.945 0.067 -11.794 1.00 84.88 89 LYS A N 1
ATOM 755 C CA . LYS A 1 89 ? 20.632 -1.223 -11.705 1.00 84.88 89 LYS A CA 1
ATOM 756 C C . LYS A 1 89 ? 19.679 -2.285 -11.178 1.00 84.88 89 LYS A C 1
ATOM 758 O O . LYS A 1 89 ? 19.161 -2.141 -10.073 1.00 84.88 89 LYS A O 1
ATOM 763 N N . ARG A 1 90 ? 19.507 -3.374 -11.934 1.00 87.19 90 ARG A N 1
ATOM 764 C CA . ARG A 1 90 ? 18.754 -4.549 -11.479 1.00 87.19 90 ARG A CA 1
ATOM 765 C C . ARG A 1 90 ? 19.430 -5.183 -10.261 1.00 87.19 90 ARG A C 1
ATOM 767 O O . ARG A 1 90 ? 20.638 -5.430 -10.272 1.00 87.19 90 ARG A O 1
ATOM 774 N N . TYR A 1 91 ? 18.630 -5.440 -9.239 1.00 83.69 91 TYR A N 1
ATOM 775 C CA . TYR A 1 91 ? 19.011 -6.099 -8.000 1.00 83.69 91 TYR A CA 1
ATOM 776 C C . TYR A 1 91 ? 18.505 -7.546 -7.962 1.00 83.69 91 TYR A C 1
ATOM 778 O O . TYR A 1 91 ? 19.296 -8.456 -7.729 1.00 83.69 91 TYR A O 1
ATOM 786 N N . THR A 1 92 ? 17.224 -7.762 -8.268 1.00 88.12 92 THR A N 1
ATOM 787 C CA . THR A 1 92 ? 16.590 -9.090 -8.322 1.00 88.12 92 THR A CA 1
ATOM 788 C C . THR A 1 92 ? 15.734 -9.244 -9.572 1.00 88.12 92 THR A C 1
ATOM 790 O O . THR A 1 92 ? 15.358 -8.263 -10.219 1.00 88.12 92 THR A O 1
ATOM 793 N N . GLU A 1 93 ? 15.444 -10.496 -9.911 1.00 91.12 93 GLU A N 1
ATOM 794 C CA . GLU A 1 93 ? 14.452 -10.877 -10.907 1.00 91.12 93 GLU A CA 1
ATOM 795 C C . GLU A 1 93 ? 13.675 -12.078 -10.373 1.00 91.12 93 GLU A C 1
ATOM 797 O O . GLU A 1 93 ? 14.262 -13.074 -9.947 1.00 91.12 93 GLU A O 1
ATOM 802 N N . GLU A 1 94 ? 12.356 -11.956 -10.359 1.00 93.06 94 GLU A N 1
ATOM 803 C CA . GLU A 1 94 ? 11.433 -12.938 -9.807 1.00 93.06 94 GLU A CA 1
ATOM 804 C C . GLU A 1 94 ? 10.424 -13.347 -10.877 1.00 93.06 94 GLU A C 1
ATOM 806 O O . GLU A 1 94 ? 10.008 -12.542 -11.711 1.00 93.06 94 GLU A O 1
ATOM 811 N N . ILE A 1 95 ? 10.022 -14.615 -10.853 1.00 93.94 95 ILE A N 1
ATOM 812 C CA . ILE A 1 95 ? 8.969 -15.128 -11.727 1.00 93.94 95 ILE A CA 1
ATOM 813 C C . ILE A 1 95 ? 7.621 -14.779 -11.098 1.00 93.94 95 ILE A C 1
ATOM 815 O O . ILE A 1 95 ? 7.372 -15.134 -9.946 1.00 93.94 95 ILE A O 1
ATOM 819 N N . VAL A 1 96 ? 6.740 -14.148 -11.870 1.00 92.75 96 VAL A N 1
ATOM 820 C CA . VAL A 1 96 ? 5.342 -13.931 -11.489 1.00 92.75 96 VAL A CA 1
ATOM 821 C C . VAL A 1 96 ? 4.524 -15.111 -12.003 1.00 92.75 96 VAL A C 1
ATOM 823 O O . VAL A 1 96 ? 4.592 -15.464 -13.186 1.00 92.75 96 VAL A O 1
ATOM 826 N N . LYS A 1 97 ? 3.777 -15.742 -11.099 1.00 91.19 97 LYS A N 1
ATOM 827 C CA . LYS A 1 97 ? 2.911 -16.888 -11.387 1.00 91.19 97 LYS A CA 1
ATOM 828 C C . LYS A 1 97 ? 1.460 -16.525 -11.104 1.00 91.19 97 LYS A C 1
ATOM 830 O O . LYS A 1 97 ? 1.226 -15.661 -10.261 1.00 91.19 97 LYS A O 1
ATOM 835 N N . ASP A 1 98 ? 0.534 -17.154 -11.815 1.00 85.38 98 ASP A N 1
ATOM 836 C CA . ASP A 1 98 ? -0.888 -17.042 -11.491 1.00 85.38 98 ASP A CA 1
ATOM 837 C C . ASP A 1 98 ? -1.232 -17.769 -10.180 1.00 85.38 98 ASP A C 1
ATOM 839 O O . ASP A 1 98 ? -0.449 -18.567 -9.645 1.00 85.38 98 ASP A O 1
ATOM 843 N N . GLY A 1 99 ? -2.399 -17.428 -9.635 1.00 76.19 99 GLY A N 1
ATOM 844 C CA . GLY A 1 99 ? -2.957 -18.021 -8.424 1.00 76.19 99 GLY A CA 1
ATOM 845 C C . GLY A 1 99 ? -3.569 -19.413 -8.619 1.00 76.19 99 GLY A C 1
ATOM 846 O O . GLY A 1 99 ? -4.005 -20.013 -7.636 1.00 76.19 99 GLY A O 1
ATOM 847 N N . ASP A 1 100 ? -3.595 -19.929 -9.850 1.00 75.19 100 ASP A N 1
ATOM 848 C CA . ASP A 1 100 ? -4.194 -21.220 -10.190 1.00 75.19 100 ASP A CA 1
ATOM 849 C C . ASP A 1 100 ? -3.331 -22.404 -9.712 1.00 75.19 100 ASP A C 1
ATOM 851 O O . ASP A 1 100 ? -2.133 -22.281 -9.437 1.00 75.19 100 ASP A O 1
ATOM 855 N N . GLU A 1 101 ? -3.935 -23.596 -9.615 1.00 65.44 101 GLU A N 1
ATOM 856 C CA . GLU A 1 101 ? -3.255 -24.812 -9.133 1.00 65.44 101 GLU A CA 1
ATOM 857 C C . GLU A 1 101 ? -1.996 -25.154 -9.948 1.00 65.44 101 GLU A C 1
ATOM 859 O O . GLU A 1 101 ? -1.002 -25.642 -9.400 1.00 65.44 101 GLU A O 1
ATOM 864 N N . GLU A 1 102 ? -2.012 -24.849 -11.247 1.00 72.06 102 GLU A N 1
ATOM 865 C CA . GLU A 1 102 ? -0.901 -25.096 -12.167 1.00 72.06 102 GLU A CA 1
ATOM 866 C C . GLU A 1 102 ? 0.262 -24.102 -11.987 1.00 72.06 102 GLU A C 1
ATOM 868 O O . GLU A 1 102 ? 1.380 -24.382 -12.433 1.00 72.06 102 GLU A O 1
ATOM 873 N N . ARG A 1 103 ? 0.032 -22.972 -11.295 1.00 81.50 103 ARG A N 1
ATOM 874 C CA . ARG A 1 103 ? 0.996 -21.884 -11.057 1.00 81.50 103 ARG A CA 1
ATOM 875 C C . ARG A 1 103 ? 1.805 -21.544 -12.305 1.00 81.50 103 ARG A C 1
ATOM 877 O O . ARG A 1 103 ? 3.049 -21.577 -12.299 1.00 81.50 103 ARG A O 1
ATOM 884 N N . ARG A 1 104 ? 1.101 -21.263 -13.396 1.00 89.81 104 ARG A N 1
ATOM 885 C CA . ARG A 1 104 ? 1.701 -20.951 -14.686 1.00 89.81 104 ARG A CA 1
ATOM 886 C C . ARG A 1 104 ? 2.506 -19.664 -14.567 1.00 89.81 104 ARG A C 1
ATOM 888 O O . ARG A 1 104 ? 2.127 -18.713 -13.892 1.00 89.81 104 ARG A O 1
ATOM 895 N N . VAL A 1 105 ? 3.637 -19.620 -15.266 1.00 93.38 105 VAL A N 1
ATOM 896 C CA . VAL A 1 105 ? 4.416 -18.388 -15.407 1.00 93.38 105 VAL A CA 1
ATOM 897 C C . VAL A 1 105 ? 3.645 -17.399 -16.274 1.00 93.38 105 VAL A C 1
ATOM 899 O O . VAL A 1 105 ? 3.412 -17.655 -17.456 1.00 93.38 105 VAL A O 1
ATOM 902 N N . ILE A 1 106 ? 3.284 -16.265 -15.681 1.00 94.00 106 ILE A N 1
ATOM 903 C CA . ILE A 1 106 ? 2.545 -15.183 -16.341 1.00 94.00 106 ILE A CA 1
ATOM 904 C C . ILE A 1 106 ? 3.406 -13.946 -16.591 1.00 94.00 106 ILE A C 1
ATOM 906 O O . ILE A 1 106 ? 2.978 -13.064 -17.330 1.00 94.00 106 ILE A O 1
ATOM 910 N N . GLY A 1 107 ? 4.616 -13.880 -16.026 1.00 94.56 107 GLY A N 1
ATOM 911 C CA . GLY A 1 107 ? 5.559 -12.791 -16.266 1.00 94.56 107 GLY A CA 1
ATOM 912 C C . GLY A 1 107 ? 6.796 -12.829 -15.381 1.00 94.56 107 GLY A C 1
ATOM 913 O O . GLY A 1 107 ? 7.045 -13.799 -14.664 1.00 94.56 107 GLY A O 1
ATOM 914 N N . TRP A 1 108 ? 7.561 -11.742 -15.423 1.00 94.50 108 TRP A N 1
ATOM 915 C CA . TRP A 1 108 ? 8.698 -11.496 -14.538 1.00 94.50 108 TRP A CA 1
ATOM 916 C C . TRP A 1 108 ? 8.589 -10.128 -13.886 1.00 94.50 108 TRP A C 1
ATOM 918 O O . TRP A 1 108 ? 8.096 -9.182 -14.500 1.00 94.50 108 TRP A O 1
ATOM 928 N N . LYS A 1 109 ? 9.107 -10.037 -12.663 1.00 95.44 109 LYS A N 1
ATOM 929 C CA . LYS A 1 109 ? 9.294 -8.805 -11.906 1.00 95.44 109 LYS A CA 1
ATOM 930 C C . LYS A 1 109 ? 10.787 -8.586 -11.692 1.00 95.44 109 LYS A C 1
ATOM 932 O O . LYS A 1 109 ? 11.439 -9.363 -11.000 1.00 95.44 109 LYS A O 1
ATOM 937 N N . SER A 1 110 ? 11.334 -7.534 -12.281 1.00 93.50 110 SER A N 1
ATOM 938 C CA . SER A 1 110 ? 12.694 -7.062 -12.018 1.00 93.50 110 SER A CA 1
ATOM 939 C C . SER A 1 110 ? 12.649 -5.934 -10.991 1.00 93.50 110 SER A C 1
ATOM 941 O O . SER A 1 110 ? 11.984 -4.934 -11.234 1.00 93.50 110 SER A O 1
ATOM 943 N N . THR A 1 111 ? 13.398 -6.035 -9.894 1.00 91.94 111 THR A N 1
ATOM 944 C CA . THR A 1 111 ? 13.577 -4.913 -8.956 1.00 91.94 111 THR A CA 1
ATOM 945 C C . THR A 1 111 ? 14.868 -4.181 -9.291 1.00 91.94 111 THR A C 1
ATOM 947 O O . THR A 1 111 ? 15.941 -4.786 -9.335 1.00 91.94 111 THR A O 1
ATOM 950 N N . LEU A 1 112 ? 14.784 -2.876 -9.532 1.00 91.31 112 LEU A N 1
ATOM 951 C CA . LEU A 1 112 ? 15.889 -1.992 -9.875 1.00 91.31 112 LEU A CA 1
ATOM 952 C C . LEU A 1 112 ? 16.033 -0.884 -8.832 1.00 91.31 112 LEU A C 1
ATOM 954 O O . LEU A 1 112 ? 15.047 -0.381 -8.304 1.00 91.31 112 LEU A O 1
ATOM 958 N N . VAL A 1 113 ? 17.272 -0.459 -8.597 1.00 88.50 113 VAL A N 1
ATOM 959 C CA . VAL A 1 113 ? 17.594 0.673 -7.715 1.00 88.50 113 VAL A CA 1
ATOM 960 C C . VAL A 1 113 ? 18.337 1.730 -8.502 1.00 88.50 113 VAL A C 1
ATOM 962 O O . VAL A 1 113 ? 19.150 1.393 -9.370 1.00 88.50 113 VAL A O 1
ATOM 965 N N . PHE A 1 114 ? 18.079 2.999 -8.206 1.00 86.00 114 PHE A N 1
ATOM 966 C CA . PHE A 1 114 ? 18.749 4.094 -8.891 1.00 86.00 114 PHE A CA 1
ATOM 967 C C . PHE A 1 114 ? 20.080 4.455 -8.220 1.00 86.00 114 PHE A C 1
ATOM 969 O O . PHE A 1 114 ? 20.152 4.708 -7.013 1.00 86.00 114 PHE A O 1
ATOM 976 N N . TYR A 1 115 ? 21.140 4.484 -9.024 1.00 84.12 115 TYR A N 1
ATOM 977 C CA . TYR A 1 115 ? 22.507 4.814 -8.635 1.00 84.12 115 TYR A CA 1
ATOM 978 C C . TYR A 1 115 ? 22.850 6.209 -9.154 1.00 84.12 115 TYR A C 1
ATOM 980 O O . TYR A 1 115 ? 22.735 6.460 -10.350 1.00 84.12 115 TYR A O 1
ATOM 988 N N . VAL A 1 116 ? 23.322 7.100 -8.282 1.00 82.00 116 VAL A N 1
ATOM 989 C CA . VAL A 1 116 ? 23.783 8.443 -8.665 1.00 82.00 116 VAL A CA 1
ATOM 990 C C . VAL A 1 116 ? 25.236 8.387 -9.108 1.00 82.00 116 VAL A C 1
ATOM 992 O O . VAL A 1 116 ? 26.072 7.715 -8.493 1.00 82.00 116 VAL A O 1
ATOM 995 N N . CYS A 1 117 ? 25.554 9.149 -10.147 1.00 75.62 117 CYS A N 1
ATOM 996 C CA . CYS A 1 117 ? 26.903 9.384 -10.623 1.00 75.62 117 CYS A CA 1
ATOM 997 C C . CYS A 1 117 ? 27.231 10.880 -10.638 1.00 75.62 117 CYS A C 1
ATOM 999 O O . CYS A 1 117 ? 26.355 11.742 -10.620 1.00 75.62 117 CYS A O 1
ATOM 1001 N N . ASN A 1 118 ? 28.520 11.205 -10.640 1.00 75.12 118 ASN A N 1
ATOM 1002 C CA . ASN A 1 118 ? 28.962 12.579 -10.829 1.00 75.12 118 ASN A CA 1
ATOM 1003 C C . ASN A 1 118 ? 29.053 12.922 -12.326 1.00 75.12 118 ASN A C 1
ATOM 1005 O O . ASN A 1 118 ? 28.872 12.077 -13.202 1.00 75.12 118 ASN A O 1
ATOM 1009 N N . ARG A 1 119 ? 29.395 14.177 -12.640 1.00 71.75 119 ARG A N 1
ATOM 1010 C CA . ARG A 1 119 ? 29.532 14.653 -14.030 1.00 71.75 119 ARG A CA 1
ATOM 1011 C C . ARG A 1 119 ? 30.504 13.817 -14.879 1.00 71.75 119 ARG A C 1
ATOM 1013 O O . ARG A 1 119 ? 30.301 13.729 -16.088 1.00 71.75 119 ARG A O 1
ATOM 1020 N N . SER A 1 120 ? 31.488 13.172 -14.251 1.00 71.94 120 SER A N 1
ATOM 1021 C CA . SER A 1 120 ? 32.479 12.285 -14.877 1.00 71.94 120 SER A CA 1
ATOM 1022 C C . SER A 1 120 ? 32.039 10.812 -14.948 1.00 71.94 120 SER A C 1
ATOM 1024 O O . SER A 1 120 ? 32.879 9.951 -15.180 1.00 71.94 120 SER A O 1
ATOM 1026 N N . ASN A 1 121 ? 30.751 10.509 -14.732 1.00 67.81 121 ASN A N 1
ATOM 1027 C CA . ASN A 1 121 ? 30.154 9.162 -14.708 1.00 67.81 121 ASN A CA 1
ATOM 1028 C C . ASN A 1 121 ? 30.686 8.234 -13.606 1.00 67.81 121 ASN A C 1
ATOM 1030 O O . ASN A 1 121 ? 30.429 7.030 -13.624 1.00 67.81 121 ASN A O 1
ATOM 1034 N N . ASN A 1 122 ? 31.385 8.774 -12.607 1.00 69.31 122 ASN A N 1
ATOM 1035 C CA . ASN A 1 122 ? 31.828 7.973 -11.473 1.00 69.31 122 ASN A CA 1
ATOM 1036 C C . ASN A 1 122 ? 30.679 7.797 -10.483 1.00 69.31 122 ASN A C 1
ATOM 1038 O O . ASN A 1 122 ? 29.970 8.755 -10.173 1.00 69.31 122 ASN A O 1
ATOM 1042 N N . TYR A 1 123 ? 30.526 6.575 -9.972 1.00 72.25 123 TYR A N 1
ATOM 1043 C CA . TYR A 1 123 ? 29.562 6.235 -8.926 1.00 72.25 123 TYR A CA 1
ATOM 1044 C C . TYR A 1 123 ? 29.722 7.146 -7.699 1.00 72.25 123 TYR A C 1
ATOM 1046 O O . TYR A 1 123 ? 30.834 7.331 -7.204 1.00 72.25 123 TYR A O 1
ATOM 1054 N N . VAL A 1 124 ? 28.605 7.687 -7.209 1.00 76.31 124 VAL A N 1
ATOM 1055 C CA . VAL A 1 124 ? 28.539 8.539 -6.011 1.00 76.31 124 VAL A CA 1
ATOM 1056 C C . VAL A 1 124 ? 27.836 7.816 -4.870 1.00 76.31 124 VAL A C 1
ATOM 1058 O O . VAL A 1 124 ? 28.323 7.839 -3.743 1.00 76.31 124 VAL A O 1
ATOM 1061 N N . GLY A 1 125 ? 26.709 7.165 -5.151 1.00 76.75 125 GLY A N 1
ATOM 1062 C CA . GLY A 1 125 ? 25.879 6.555 -4.119 1.00 76.75 125 GLY A CA 1
ATOM 1063 C C . GLY A 1 125 ? 24.654 5.853 -4.691 1.00 76.75 125 GLY A C 1
ATOM 1064 O O . GLY A 1 125 ? 24.302 6.041 -5.856 1.00 76.75 125 GLY A O 1
ATOM 1065 N N . ILE A 1 126 ? 24.021 5.031 -3.863 1.00 81.50 126 ILE A N 1
ATOM 1066 C CA . ILE A 1 126 ? 22.711 4.436 -4.128 1.00 81.50 126 ILE A CA 1
ATOM 1067 C C . ILE A 1 126 ? 21.635 5.346 -3.534 1.00 81.50 126 ILE A C 1
ATOM 1069 O O . ILE A 1 126 ? 21.867 5.979 -2.506 1.00 81.50 126 ILE A O 1
ATOM 1073 N N . THR A 1 127 ? 20.486 5.441 -4.191 1.00 84.00 127 THR A N 1
ATOM 1074 C CA . THR A 1 127 ? 19.344 6.210 -3.682 1.00 84.00 127 THR A CA 1
ATOM 1075 C C . THR A 1 127 ? 18.269 5.302 -3.110 1.00 84.00 127 THR A C 1
ATOM 1077 O O . THR A 1 127 ? 18.255 4.103 -3.375 1.00 84.00 127 THR A O 1
ATOM 1080 N N . ASP A 1 128 ? 17.317 5.914 -2.410 1.00 84.69 128 ASP A N 1
ATOM 1081 C CA . ASP A 1 128 ? 16.112 5.247 -1.917 1.00 84.69 128 ASP A CA 1
ATOM 1082 C C . ASP A 1 128 ? 15.040 5.034 -2.998 1.00 84.69 128 ASP A C 1
ATOM 1084 O O . ASP A 1 128 ? 13.951 4.549 -2.702 1.00 84.69 128 ASP A O 1
ATOM 1088 N N . TRP A 1 129 ? 15.326 5.390 -4.253 1.00 89.12 129 TRP A N 1
ATOM 1089 C CA . TRP A 1 129 ? 14.416 5.159 -5.368 1.00 89.12 129 TRP A CA 1
ATOM 1090 C C . TRP A 1 129 ? 14.531 3.732 -5.882 1.00 89.12 129 TRP A C 1
ATOM 1092 O O . TRP A 1 129 ? 15.574 3.318 -6.403 1.00 89.12 129 TRP A O 1
ATOM 1102 N N . THR A 1 130 ? 13.410 3.026 -5.801 1.00 91.12 130 THR A N 1
ATOM 1103 C CA . THR A 1 130 ? 13.263 1.651 -6.258 1.00 91.12 130 THR A CA 1
ATOM 1104 C C . THR A 1 130 ? 12.180 1.585 -7.326 1.00 91.12 130 THR A C 1
ATOM 1106 O O . THR A 1 130 ? 11.123 2.207 -7.212 1.00 91.12 130 THR A O 1
ATOM 1109 N N . MET A 1 131 ? 12.456 0.833 -8.385 1.00 92.56 131 MET A N 1
ATOM 1110 C CA . MET A 1 131 ? 11.507 0.521 -9.443 1.00 92.56 131 MET A CA 1
ATOM 1111 C C . MET A 1 131 ? 11.326 -0.985 -9.502 1.00 92.56 131 MET A C 1
ATOM 1113 O O . MET A 1 131 ? 12.297 -1.725 -9.603 1.00 92.56 131 MET A O 1
ATOM 1117 N N . GLU A 1 132 ? 10.087 -1.437 -9.499 1.00 94.62 132 GLU A N 1
ATOM 1118 C CA . GLU A 1 132 ? 9.749 -2.790 -9.905 1.00 94.62 132 GLU A CA 1
ATOM 1119 C C . GLU A 1 132 ? 9.149 -2.758 -11.297 1.00 94.62 132 GLU A C 1
ATOM 1121 O O . GLU A 1 132 ? 8.165 -2.072 -11.562 1.00 94.62 132 GLU A O 1
ATOM 1126 N N . GLU A 1 133 ? 9.770 -3.498 -12.193 1.00 94.81 133 GLU A N 1
ATOM 1127 C CA . GLU A 1 133 ? 9.420 -3.583 -13.594 1.00 94.81 133 GLU A CA 1
ATOM 1128 C C . GLU A 1 133 ? 8.795 -4.946 -13.870 1.00 94.81 133 GLU A C 1
ATOM 1130 O O . GLU A 1 133 ? 9.432 -5.981 -13.667 1.00 94.81 133 GLU A O 1
ATOM 1135 N N . PHE A 1 134 ? 7.568 -4.936 -14.375 1.00 95.81 134 PHE A N 1
ATOM 1136 C CA . PHE A 1 134 ? 6.812 -6.119 -14.752 1.00 95.81 134 PHE A CA 1
ATOM 1137 C C . PHE A 1 134 ? 6.836 -6.306 -16.269 1.00 95.81 134 PHE A C 1
ATOM 1139 O O . PHE A 1 134 ? 6.639 -5.354 -17.032 1.00 95.81 134 PHE A O 1
ATOM 1146 N N . LYS A 1 135 ? 7.061 -7.550 -16.696 1.00 94.00 135 LYS A N 1
ATOM 1147 C CA . LYS A 1 135 ? 7.209 -7.954 -18.098 1.00 94.00 135 LYS A CA 1
ATOM 1148 C C . LYS A 1 135 ? 6.414 -9.232 -18.391 1.00 94.00 135 LYS A C 1
ATOM 1150 O O . LYS A 1 135 ? 6.392 -10.134 -17.555 1.00 94.00 135 LYS A O 1
ATOM 1155 N N . LEU A 1 136 ? 5.825 -9.339 -19.588 1.00 93.06 136 LEU A N 1
ATOM 1156 C CA . LEU A 1 136 ? 5.164 -10.565 -20.057 1.00 93.06 136 LEU A CA 1
ATOM 1157 C C . LEU A 1 136 ? 6.143 -11.611 -20.643 1.00 93.06 136 LEU A C 1
ATOM 1159 O O . LEU A 1 136 ? 7.180 -11.230 -21.185 1.00 93.06 136 LEU A O 1
ATOM 1163 N N . PRO A 1 137 ? 5.783 -12.914 -20.620 1.00 89.44 137 PRO A N 1
ATOM 1164 C CA . PRO A 1 137 ? 6.493 -14.020 -21.270 1.00 89.44 137 PRO A CA 1
ATOM 1165 C C . PRO A 1 137 ? 6.765 -13.800 -22.747 1.00 89.44 137 PRO A C 1
ATOM 1167 O O . PRO A 1 137 ? 7.892 -13.958 -23.211 1.00 89.44 137 PRO A O 1
ATOM 1170 N N . ASP A 1 138 ? 5.722 -13.371 -23.448 1.00 87.00 138 ASP A N 1
ATOM 1171 C CA . ASP A 1 138 ? 5.672 -13.400 -24.905 1.00 87.00 138 ASP A CA 1
ATOM 1172 C C . ASP A 1 138 ? 5.747 -11.992 -25.522 1.00 87.00 138 ASP A C 1
ATOM 1174 O O . ASP A 1 138 ? 5.502 -11.827 -26.715 1.00 87.00 138 ASP A O 1
ATOM 1178 N N . SER A 1 139 ? 6.033 -10.953 -24.723 1.00 84.75 139 SER A N 1
ATOM 1179 C CA . SER A 1 139 ? 6.127 -9.574 -25.213 1.00 84.75 139 SER A CA 1
ATOM 1180 C C . SER A 1 139 ? 7.111 -8.721 -24.415 1.00 84.75 139 SER A C 1
ATOM 1182 O O . SER A 1 139 ? 7.110 -8.693 -23.183 1.00 84.75 139 SER A O 1
ATOM 1184 N N . ASP A 1 140 ? 7.902 -7.956 -25.164 1.00 81.44 140 ASP A N 1
ATOM 1185 C CA . ASP A 1 140 ? 8.870 -6.984 -24.660 1.00 81.44 140 ASP A CA 1
ATOM 1186 C C . ASP A 1 140 ? 8.473 -5.548 -25.019 1.00 81.44 140 ASP A C 1
ATOM 1188 O O . ASP A 1 140 ? 9.270 -4.639 -24.817 1.00 81.44 140 ASP A O 1
ATOM 1192 N N . GLU A 1 141 ? 7.303 -5.328 -25.619 1.00 85.62 141 GLU A N 1
ATOM 1193 C CA . GLU A 1 141 ? 6.920 -4.021 -26.172 1.00 85.62 141 GLU A CA 1
ATOM 1194 C C . GLU A 1 141 ? 6.577 -3.000 -25.092 1.00 85.62 141 GLU A C 1
ATOM 1196 O O . GLU A 1 141 ? 6.915 -1.823 -25.216 1.00 85.62 141 GLU A O 1
ATOM 1201 N N . TRP A 1 142 ? 5.922 -3.462 -24.031 1.00 91.06 142 TRP A N 1
ATOM 1202 C CA . TRP A 1 142 ? 5.480 -2.644 -22.914 1.00 91.06 142 TRP A CA 1
ATOM 1203 C C . TRP A 1 142 ? 5.905 -3.277 -21.599 1.00 91.06 142 TRP A C 1
ATOM 1205 O O . TRP A 1 142 ? 5.892 -4.496 -21.432 1.00 91.06 142 TRP A O 1
ATOM 1215 N N . PHE A 1 143 ? 6.228 -2.412 -20.652 1.00 92.88 143 PHE A N 1
ATOM 1216 C CA . PHE A 1 143 ? 6.484 -2.751 -19.265 1.00 92.88 143 PHE A CA 1
ATOM 1217 C C . PHE A 1 143 ? 5.491 -2.000 -18.397 1.00 92.88 143 PHE A C 1
ATOM 1219 O O . PHE A 1 143 ? 5.072 -0.890 -18.733 1.00 92.88 143 PHE A O 1
ATOM 1226 N N . LEU A 1 144 ? 5.135 -2.593 -17.267 1.00 95.00 144 LEU A N 1
ATOM 1227 C CA . LEU A 1 144 ? 4.437 -1.888 -16.204 1.00 95.00 144 LEU A CA 1
ATOM 1228 C C . LEU A 1 144 ? 5.436 -1.671 -15.077 1.00 95.00 144 LEU A C 1
ATOM 1230 O O . LEU A 1 144 ? 5.997 -2.630 -14.564 1.00 95.00 144 LEU A O 1
ATOM 1234 N N . CYS A 1 145 ? 5.690 -0.420 -14.720 1.00 94.38 145 CYS A N 1
ATOM 1235 C CA . CYS A 1 145 ? 6.678 -0.064 -13.715 1.00 94.38 145 CYS A CA 1
ATOM 1236 C C . CYS A 1 145 ? 5.994 0.539 -12.493 1.00 94.38 145 CYS A C 1
ATOM 1238 O O . CYS A 1 145 ? 5.252 1.515 -12.606 1.00 94.38 145 CYS A O 1
ATOM 1240 N N . ARG A 1 146 ? 6.283 -0.027 -11.324 1.00 93.88 146 ARG A N 1
ATOM 1241 C CA . ARG A 1 146 ? 5.930 0.502 -10.009 1.00 93.88 146 ARG A CA 1
ATOM 1242 C C . ARG A 1 146 ? 7.147 1.217 -9.437 1.00 93.88 146 ARG A C 1
ATOM 1244 O O . ARG A 1 146 ? 8.148 0.579 -9.132 1.00 93.88 146 ARG A O 1
ATOM 1251 N N . LEU A 1 147 ? 7.072 2.536 -9.307 1.00 92.06 147 LEU A N 1
ATOM 1252 C CA . LEU A 1 147 ? 8.143 3.380 -8.778 1.00 92.06 147 LEU A CA 1
ATOM 1253 C C . LEU A 1 147 ? 7.794 3.819 -7.356 1.00 92.06 147 LEU A C 1
ATOM 1255 O O . LEU A 1 147 ? 6.671 4.258 -7.115 1.00 92.06 147 LEU A O 1
ATOM 1259 N N . PHE A 1 148 ? 8.728 3.705 -6.418 1.00 89.38 148 PHE A N 1
ATOM 1260 C CA . PHE A 1 148 ? 8.484 4.055 -5.021 1.00 89.38 148 PHE A CA 1
ATOM 1261 C C . PHE A 1 148 ? 9.772 4.368 -4.259 1.00 89.38 148 PHE A C 1
ATOM 1263 O O . PHE A 1 148 ? 10.882 4.088 -4.719 1.00 89.38 148 PHE A O 1
ATOM 1270 N N . TYR A 1 149 ? 9.605 4.961 -3.078 1.00 83.69 149 TYR A N 1
ATOM 1271 C CA . TYR A 1 149 ? 10.690 5.176 -2.127 1.00 83.69 149 TYR A CA 1
ATOM 1272 C C . TYR A 1 149 ? 10.782 4.023 -1.126 1.00 83.69 149 TYR A C 1
ATOM 1274 O O . TYR A 1 149 ? 9.783 3.623 -0.529 1.00 83.69 149 TYR A O 1
ATOM 1282 N N . THR A 1 150 ? 11.993 3.531 -0.894 1.00 68.06 150 THR A N 1
ATOM 1283 C CA . THR A 1 150 ? 12.307 2.504 0.107 1.00 68.06 150 THR A CA 1
ATOM 1284 C C . THR A 1 150 ? 13.427 2.991 1.009 1.00 68.06 150 THR A C 1
ATOM 1286 O O . THR A 1 150 ? 14.502 3.284 0.495 1.00 68.06 150 THR A O 1
ATOM 1289 N N . ASP A 1 151 ? 13.234 3.011 2.331 1.00 63.53 151 ASP A N 1
ATOM 1290 C CA . ASP A 1 151 ? 14.369 3.149 3.254 1.00 63.53 151 ASP A CA 1
ATOM 1291 C C . ASP A 1 151 ? 15.185 1.847 3.216 1.00 63.53 151 ASP A C 1
ATOM 1293 O O . ASP A 1 151 ? 14.833 0.837 3.834 1.00 63.53 151 ASP A O 1
ATOM 1297 N N . TRP A 1 152 ? 16.266 1.847 2.431 1.00 49.59 152 TRP A N 1
ATOM 1298 C CA . TRP A 1 152 ? 17.093 0.659 2.193 1.00 49.59 152 TRP A CA 1
ATOM 1299 C C . TRP A 1 152 ? 17.788 0.129 3.454 1.00 49.59 152 TRP A C 1
ATOM 1301 O O . TRP A 1 152 ? 18.251 -1.012 3.444 1.00 49.59 152 TRP A O 1
ATOM 1311 N N . ASN A 1 153 ? 17.851 0.911 4.540 1.00 48.31 153 ASN A N 1
ATOM 1312 C CA . ASN A 1 153 ? 18.461 0.458 5.793 1.00 48.31 153 ASN A CA 1
ATOM 1313 C C . ASN A 1 153 ? 17.588 -0.556 6.549 1.00 48.31 153 ASN A C 1
ATOM 1315 O O . ASN A 1 153 ? 18.124 -1.330 7.336 1.00 48.31 153 ASN A O 1
ATOM 1319 N N . GLU A 1 154 ? 16.266 -0.559 6.341 1.00 42.00 154 GLU A N 1
ATOM 1320 C CA . GLU A 1 154 ? 15.342 -1.457 7.056 1.00 42.00 154 GLU A CA 1
ATOM 1321 C C . GLU A 1 154 ? 15.146 -2.803 6.328 1.00 42.00 154 GLU A C 1
ATOM 1323 O O . GLU A 1 154 ? 14.785 -3.799 6.951 1.00 42.00 154 GLU A O 1
ATOM 1328 N N . TYR A 1 155 ? 15.408 -2.858 5.014 1.00 39.19 155 TYR A N 1
ATOM 1329 C CA . TYR A 1 155 ? 15.049 -4.003 4.164 1.00 39.19 155 TYR A CA 1
ATOM 1330 C C . TYR A 1 155 ? 16.187 -5.025 3.950 1.00 39.19 155 TYR A C 1
ATOM 1332 O O . TYR A 1 155 ? 15.919 -6.214 3.786 1.00 39.19 155 TYR A O 1
ATOM 1340 N N . TYR A 1 156 ? 17.460 -4.608 4.011 1.00 43.28 156 TYR A N 1
ATOM 1341 C CA . TYR A 1 156 ? 18.618 -5.512 3.974 1.00 43.28 156 TYR A CA 1
ATOM 1342 C C . TYR A 1 156 ? 19.693 -5.044 4.961 1.00 43.28 156 TYR A C 1
ATOM 1344 O O . TYR A 1 156 ? 20.292 -3.989 4.779 1.00 43.28 156 TYR A O 1
ATOM 1352 N N . ASP A 1 157 ? 19.958 -5.856 5.984 1.00 38.56 157 ASP A N 1
ATOM 1353 C CA . ASP A 1 157 ? 20.907 -5.617 7.080 1.00 38.56 157 ASP A CA 1
ATOM 1354 C C . ASP A 1 157 ? 22.352 -5.382 6.552 1.00 38.56 157 ASP A C 1
ATOM 1356 O O . ASP A 1 157 ? 23.154 -6.310 6.406 1.00 38.56 157 ASP A O 1
ATOM 1360 N N . ARG A 1 158 ? 22.700 -4.136 6.184 1.00 38.56 158 ARG A N 1
ATOM 1361 C CA . ARG A 1 158 ? 24.065 -3.702 5.820 1.00 38.56 158 ARG A CA 1
ATOM 1362 C C . ARG A 1 158 ? 24.504 -2.491 6.653 1.00 38.56 158 ARG A C 1
ATOM 1364 O O . ARG A 1 158 ? 23.731 -1.547 6.804 1.00 38.56 158 ARG A O 1
ATOM 1371 N N . PRO A 1 159 ? 25.773 -2.427 7.107 1.00 34.69 159 PRO A N 1
ATOM 1372 C CA . PRO A 1 159 ? 26.290 -1.246 7.790 1.00 34.69 159 PRO A CA 1
ATOM 1373 C C . PRO A 1 159 ? 26.443 -0.070 6.817 1.00 34.69 159 PRO A C 1
ATOM 1375 O O . PRO A 1 159 ? 26.988 -0.226 5.720 1.00 34.69 159 PRO A O 1
ATOM 1378 N N . ARG A 1 160 ? 26.026 1.128 7.249 1.00 39.41 160 ARG A N 1
ATOM 1379 C CA . ARG A 1 160 ? 26.256 2.397 6.540 1.00 39.41 160 ARG A CA 1
ATOM 1380 C C . ARG A 1 160 ? 27.749 2.590 6.250 1.00 39.41 160 ARG A C 1
ATOM 1382 O O . ARG A 1 160 ? 28.535 2.791 7.174 1.00 39.41 160 ARG A O 1
ATOM 1389 N N . LEU A 1 161 ? 28.142 2.613 4.975 1.00 34.72 161 LEU A N 1
ATOM 1390 C CA . LEU A 1 161 ? 29.464 3.102 4.580 1.00 34.72 161 LEU A CA 1
ATOM 1391 C C . LEU A 1 161 ? 29.395 4.621 4.371 1.00 34.72 161 LEU A C 1
ATOM 1393 O O . LEU A 1 161 ? 28.848 5.113 3.391 1.00 34.72 161 LEU A O 1
ATOM 1397 N N . SER A 1 162 ? 29.963 5.334 5.345 1.00 36.59 162 SER A N 1
ATOM 1398 C CA . SER A 1 162 ? 30.328 6.758 5.350 1.00 36.59 162 SER A CA 1
ATOM 1399 C C . SER A 1 162 ? 29.216 7.794 5.098 1.00 36.59 162 SER A C 1
ATOM 1401 O O . SER A 1 162 ? 28.976 8.227 3.979 1.00 36.59 162 SER A O 1
ATOM 1403 N N . GLY A 1 163 ? 28.634 8.300 6.189 1.00 35.38 163 GLY A N 1
ATOM 1404 C CA . GLY A 1 163 ? 28.896 9.668 6.669 1.00 35.38 163 GLY A CA 1
ATOM 1405 C C . GLY A 1 163 ? 28.704 10.882 5.750 1.00 35.38 163 GLY A C 1
ATOM 1406 O O . GLY A 1 163 ? 29.308 11.914 6.036 1.00 35.38 163 GLY A O 1
ATOM 1407 N N . LYS A 1 164 ? 27.903 10.820 4.684 1.00 32.81 164 LYS A N 1
ATOM 1408 C CA . LYS A 1 164 ? 27.438 12.029 3.988 1.00 32.81 164 LYS A CA 1
ATOM 1409 C C . LYS A 1 164 ? 25.923 12.008 3.871 1.00 32.81 164 LYS A C 1
ATOM 1411 O O . LYS A 1 164 ? 25.357 11.109 3.259 1.00 32.81 164 LYS A O 1
ATOM 1416 N N . GLU A 1 165 ? 25.291 12.993 4.499 1.00 31.30 165 GLU A N 1
ATOM 1417 C CA . GLU A 1 165 ? 23.866 13.267 4.358 1.00 31.30 165 GLU A CA 1
ATOM 1418 C C . GLU A 1 165 ? 23.544 13.457 2.871 1.00 31.30 165 GLU A C 1
ATOM 1420 O O . GLU A 1 165 ? 24.100 14.335 2.206 1.00 31.30 165 GLU A O 1
ATOM 1425 N N . HIS A 1 166 ? 22.667 12.607 2.336 1.00 35.94 166 HIS A N 1
ATOM 1426 C CA . HIS A 1 166 ? 22.021 12.890 1.064 1.00 35.94 166 HIS A CA 1
ATOM 1427 C C . HIS A 1 166 ? 21.120 14.112 1.274 1.00 35.94 166 HIS A C 1
ATOM 1429 O O . HIS A 1 166 ? 20.403 14.156 2.277 1.00 35.94 166 HIS A O 1
ATOM 1435 N N . PRO A 1 167 ? 21.130 15.107 0.372 1.0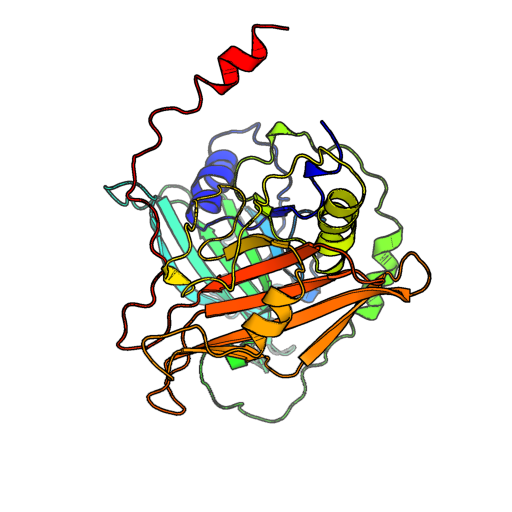0 31.64 167 PRO A N 1
ATOM 1436 C CA . PRO A 1 167 ? 20.238 16.243 0.491 1.00 31.64 167 PRO A CA 1
ATOM 1437 C C . PRO A 1 167 ? 18.805 15.724 0.379 1.00 31.64 167 PRO A C 1
ATOM 1439 O O . PRO A 1 167 ? 18.324 15.413 -0.709 1.00 31.64 167 PRO A O 1
ATOM 1442 N N . SER A 1 168 ? 18.123 15.625 1.519 1.00 37.50 168 SER A N 1
ATOM 1443 C CA . SER A 1 168 ? 16.674 15.542 1.582 1.00 37.50 168 SER A CA 1
ATOM 1444 C C . SER A 1 168 ? 16.152 16.859 1.013 1.00 37.50 168 SER A C 1
ATOM 1446 O O . SER A 1 168 ? 15.987 17.848 1.733 1.00 37.50 168 SER A O 1
ATOM 1448 N N . LEU A 1 169 ? 15.999 16.923 -0.308 1.00 35.12 169 LEU A N 1
ATOM 1449 C CA . LEU A 1 169 ? 15.348 18.043 -0.963 1.00 35.12 169 LEU A CA 1
ATOM 1450 C C . LEU A 1 169 ? 13.926 18.090 -0.407 1.00 35.12 169 LEU A C 1
ATOM 1452 O O . LEU A 1 169 ? 13.120 17.187 -0.618 1.00 35.12 169 LEU A O 1
ATOM 1456 N N . LYS A 1 170 ? 13.692 19.105 0.427 1.00 33.62 170 LYS A N 1
ATOM 1457 C CA . LYS A 1 170 ? 12.468 19.305 1.193 1.00 33.62 170 LYS A CA 1
ATOM 1458 C C . LYS A 1 170 ? 11.259 19.260 0.261 1.00 33.62 170 LYS A C 1
ATOM 1460 O O . LYS A 1 170 ? 11.095 20.117 -0.605 1.00 33.62 170 LYS A O 1
ATOM 1465 N N . TRP A 1 171 ? 10.384 18.298 0.535 1.00 35.81 171 TRP A N 1
ATOM 1466 C CA . TRP A 1 171 ? 9.060 18.080 -0.054 1.00 35.81 171 TRP A CA 1
ATOM 1467 C C . TRP A 1 171 ? 8.134 19.309 -0.063 1.00 35.81 171 TRP A C 1
ATOM 1469 O O . TRP A 1 171 ? 7.099 19.300 -0.729 1.00 35.81 171 TRP A O 1
ATOM 1479 N N . ASP A 1 172 ? 8.499 20.371 0.654 1.00 34.84 172 ASP A N 1
ATOM 1480 C CA . ASP A 1 172 ? 7.726 21.605 0.766 1.00 34.84 172 ASP A CA 1
ATOM 1481 C C . ASP A 1 172 ? 7.638 22.386 -0.557 1.00 34.84 172 ASP A C 1
ATOM 1483 O O . ASP A 1 172 ? 6.633 23.049 -0.791 1.00 34.84 172 ASP A O 1
ATOM 1487 N N . ALA A 1 173 ? 8.608 22.238 -1.468 1.00 31.50 173 ALA A N 1
ATOM 1488 C CA . ALA A 1 173 ? 8.588 22.916 -2.771 1.00 31.50 173 ALA A CA 1
ATOM 1489 C C . ALA A 1 173 ? 7.573 22.319 -3.773 1.00 31.50 173 ALA A C 1
ATOM 1491 O O . ALA A 1 173 ? 7.129 23.012 -4.683 1.00 31.50 173 ALA A O 1
ATOM 1492 N N . LEU A 1 174 ? 7.162 21.055 -3.596 1.00 33.50 174 LEU A N 1
ATOM 1493 C CA . LEU A 1 174 ? 6.208 20.369 -4.485 1.00 33.50 174 LEU A CA 1
ATOM 1494 C C . LEU A 1 174 ? 4.743 20.527 -4.048 1.00 33.50 174 LEU A C 1
ATOM 1496 O O . LEU A 1 174 ? 3.840 20.175 -4.800 1.00 33.50 174 LEU A O 1
ATOM 1500 N N . LYS A 1 175 ? 4.483 21.065 -2.848 1.00 33.78 175 LYS A N 1
ATOM 1501 C CA . LYS A 1 175 ? 3.114 21.364 -2.390 1.00 33.78 175 LYS A CA 1
ATOM 1502 C C . LYS A 1 175 ? 2.471 22.503 -3.182 1.00 33.78 175 LYS A C 1
ATOM 1504 O O . LYS A 1 175 ? 1.265 22.489 -3.362 1.00 33.78 175 LYS A O 1
ATOM 1509 N N . GLN A 1 176 ? 3.266 23.441 -3.694 1.00 30.53 176 GLN A N 1
ATOM 1510 C CA . GLN A 1 176 ? 2.765 24.659 -4.337 1.00 30.53 176 GLN A CA 1
ATOM 1511 C C . GLN A 1 176 ? 2.179 24.430 -5.744 1.00 30.53 176 GLN A C 1
ATOM 1513 O O . GLN A 1 176 ? 1.461 25.281 -6.244 1.00 30.53 176 GLN A O 1
ATOM 1518 N N . ILE A 1 177 ? 2.472 23.283 -6.371 1.00 32.75 177 ILE A N 1
ATOM 1519 C CA . ILE A 1 177 ? 1.969 22.902 -7.707 1.00 32.75 177 ILE A CA 1
ATOM 1520 C C . ILE A 1 177 ? 0.672 22.066 -7.595 1.00 32.75 177 ILE A C 1
ATOM 1522 O O . ILE A 1 177 ? -0.072 21.909 -8.558 1.00 32.75 177 ILE A O 1
ATOM 1526 N N . GLN A 1 178 ? 0.377 21.539 -6.401 1.00 33.09 178 GLN A N 1
ATOM 1527 C CA . GLN A 1 178 ? -0.729 20.617 -6.123 1.00 33.09 178 GLN A CA 1
ATOM 1528 C C . GLN A 1 178 ? -2.108 21.304 -6.108 1.00 33.09 178 GLN A C 1
ATOM 1530 O O . GLN A 1 178 ? -3.112 20.653 -6.403 1.00 33.09 178 GLN A O 1
ATOM 1535 N N . ASP A 1 179 ? -2.166 22.595 -5.771 1.00 29.94 179 ASP A N 1
ATOM 1536 C CA . ASP A 1 179 ? -3.435 23.295 -5.526 1.00 29.94 179 ASP A CA 1
ATOM 1537 C C . ASP A 1 179 ? -4.195 23.662 -6.819 1.00 29.94 179 ASP A C 1
ATOM 1539 O O . ASP A 1 179 ? -5.412 23.846 -6.777 1.00 29.94 179 ASP A O 1
ATOM 1543 N N . ASP A 1 180 ? -3.539 23.626 -7.985 1.00 26.86 180 ASP A N 1
ATOM 1544 C CA . ASP A 1 180 ? -4.147 24.028 -9.265 1.00 26.86 180 ASP A CA 1
ATOM 1545 C C . ASP A 1 180 ? -4.805 22.877 -10.062 1.00 26.86 180 ASP A C 1
ATOM 1547 O O . ASP A 1 180 ? -5.504 23.123 -11.045 1.00 26.86 180 ASP A O 1
ATOM 1551 N N . LEU A 1 181 ? -4.645 21.608 -9.656 1.00 32.38 181 LEU A N 1
ATOM 1552 C CA . LEU A 1 181 ? -5.089 20.437 -10.446 1.00 32.38 181 LEU A CA 1
ATOM 1553 C C . LEU A 1 181 ? -6.328 19.706 -9.900 1.00 32.38 181 LEU A C 1
ATOM 1555 O O . LEU A 1 181 ? -6.728 18.668 -10.427 1.00 32.38 181 LEU A O 1
ATOM 1559 N N . SER A 1 182 ? -7.004 20.256 -8.890 1.00 29.77 182 SER A N 1
ATOM 1560 C CA . SER A 1 182 ? -8.191 19.642 -8.263 1.00 29.77 182 SER A CA 1
ATOM 1561 C C . SER A 1 182 ? -9.484 19.693 -9.105 1.00 29.77 182 SER A C 1
ATOM 1563 O O . SER A 1 182 ? -10.560 19.343 -8.620 1.00 29.77 182 SER A O 1
ATOM 1565 N N . SER A 1 183 ? -9.396 20.050 -10.389 1.00 32.19 183 SER A N 1
ATOM 1566 C CA . SER A 1 183 ? -10.544 20.201 -11.292 1.00 32.19 183 SER A CA 1
ATOM 1567 C C . SER A 1 183 ? -10.562 19.155 -12.409 1.00 32.19 183 SER A C 1
ATOM 1569 O O . SER A 1 183 ? -10.564 19.496 -13.587 1.00 32.19 183 SER A O 1
ATOM 1571 N N . SER A 1 184 ? -10.588 17.865 -12.068 1.00 31.52 184 SER A N 1
ATOM 1572 C CA . SER A 1 184 ? -10.978 16.838 -13.042 1.00 31.52 184 SER A CA 1
ATOM 1573 C C . SER A 1 184 ? -11.745 15.709 -12.363 1.00 31.52 184 SER A C 1
ATOM 1575 O O . SER A 1 184 ? -11.180 14.770 -11.807 1.00 31.52 184 SER A O 1
ATOM 1577 N N . GLN A 1 185 ? -13.072 15.839 -12.363 1.00 39.12 185 GLN A N 1
ATOM 1578 C CA . GLN A 1 185 ? -13.992 14.770 -11.999 1.00 39.12 185 GLN A CA 1
ATOM 1579 C C . GLN A 1 185 ? -14.438 14.058 -13.274 1.00 39.12 185 GLN A C 1
ATOM 1581 O O . GLN A 1 185 ? -15.239 14.602 -14.027 1.00 39.12 185 GLN A O 1
ATOM 1586 N N . ASN A 1 186 ? -13.924 12.850 -13.503 1.00 31.91 186 ASN A N 1
ATOM 1587 C CA . ASN A 1 186 ? -14.643 11.765 -14.178 1.00 31.91 186 ASN A CA 1
ATOM 1588 C C . ASN A 1 186 ? -13.794 10.489 -14.136 1.00 31.91 186 ASN A C 1
ATOM 1590 O O . ASN A 1 186 ? -13.002 10.227 -15.037 1.00 31.91 186 ASN A O 1
ATOM 1594 N N . VAL A 1 187 ? -13.970 9.676 -13.092 1.00 35.78 187 VAL A N 1
ATOM 1595 C CA . VAL A 1 187 ? -13.457 8.299 -13.071 1.00 35.78 187 VAL A CA 1
ATOM 1596 C C . VAL A 1 187 ? -14.654 7.358 -13.015 1.00 35.78 187 VAL A C 1
ATOM 1598 O O . VAL A 1 187 ? -15.490 7.440 -12.115 1.00 35.78 187 VAL A O 1
ATOM 1601 N N . GLN A 1 188 ? -14.767 6.512 -14.037 1.00 34.56 188 GLN A N 1
ATOM 1602 C CA . GLN A 1 188 ? -15.887 5.599 -14.237 1.00 34.56 188 GLN A CA 1
ATOM 1603 C C . GLN A 1 188 ? -15.894 4.471 -13.175 1.00 34.56 188 GLN A C 1
ATOM 1605 O O . GLN A 1 188 ? -14.850 3.861 -12.943 1.00 34.56 188 GLN A O 1
ATOM 1610 N N . PRO A 1 189 ? -17.047 4.126 -12.563 1.00 37.66 189 PRO A N 1
ATOM 1611 C CA . PRO A 1 189 ? -17.125 3.182 -11.434 1.00 37.66 189 PRO A CA 1
ATOM 1612 C C . PRO A 1 189 ? -16.730 1.723 -11.726 1.00 37.66 189 PRO A C 1
ATOM 1614 O O . PRO A 1 189 ? -16.470 0.969 -10.795 1.00 37.66 189 PRO A O 1
ATOM 1617 N N . HIS A 1 190 ? -16.689 1.299 -12.991 1.00 38.28 190 HIS A N 1
ATOM 1618 C CA . HIS A 1 190 ? -16.425 -0.097 -13.369 1.00 38.28 190 HIS A CA 1
ATOM 1619 C C . HIS A 1 190 ? -14.928 -0.444 -13.475 1.00 38.28 190 HIS A C 1
ATOM 1621 O O . HIS A 1 190 ? -14.585 -1.614 -13.604 1.00 38.28 190 HIS A O 1
ATOM 1627 N N . LEU A 1 191 ? -14.029 0.545 -13.392 1.00 41.03 191 LEU A N 1
ATOM 1628 C CA . LEU A 1 191 ? -12.572 0.343 -13.446 1.00 41.03 191 LEU A CA 1
ATOM 1629 C C . LEU A 1 191 ? -11.941 -0.005 -12.080 1.00 41.03 191 LEU A C 1
ATOM 1631 O O . LEU A 1 191 ? -10.737 -0.239 -12.004 1.00 41.03 191 LEU A O 1
ATOM 1635 N N . PHE A 1 192 ? -12.734 -0.048 -11.003 1.00 51.72 192 PHE A N 1
ATOM 1636 C CA . PHE A 1 192 ? -12.259 -0.222 -9.621 1.00 51.72 192 PHE A CA 1
ATOM 1637 C C . PHE A 1 192 ? -12.205 -1.681 -9.130 1.00 51.72 192 PHE A C 1
ATOM 1639 O O . PHE A 1 192 ? -12.073 -1.910 -7.930 1.00 51.72 192 PHE A O 1
ATOM 1646 N N . THR A 1 193 ? -12.329 -2.683 -10.004 1.00 56.19 193 THR A N 1
ATOM 1647 C CA . THR A 1 193 ? -12.485 -4.077 -9.550 1.00 56.19 193 THR A CA 1
ATOM 1648 C C . THR A 1 193 ? -11.174 -4.759 -9.164 1.00 56.19 193 THR A C 1
ATOM 1650 O O . THR A 1 193 ? -11.163 -5.518 -8.199 1.00 56.19 193 THR A O 1
ATOM 1653 N N . TYR A 1 194 ? -10.068 -4.483 -9.863 1.00 68.88 194 TYR A N 1
ATOM 1654 C CA . TYR A 1 194 ? -8.789 -5.171 -9.642 1.00 68.88 194 TYR A CA 1
ATOM 1655 C C . TYR A 1 194 ? -7.756 -4.242 -9.018 1.00 68.88 194 TYR A C 1
ATOM 1657 O O . TYR A 1 194 ? -7.687 -3.058 -9.328 1.00 68.88 194 TYR A O 1
ATOM 1665 N N . GLY A 1 195 ? -6.981 -4.760 -8.072 1.00 72.25 195 GLY A N 1
ATOM 1666 C CA . GLY A 1 195 ? -5.928 -4.011 -7.396 1.00 72.25 195 GLY A CA 1
ATOM 1667 C C . GLY A 1 195 ? -6.348 -2.870 -6.468 1.00 72.25 195 GLY A C 1
ATOM 1668 O O . GLY A 1 195 ? -5.506 -2.374 -5.730 1.00 72.25 195 GLY A O 1
ATOM 1669 N N . PHE A 1 196 ? -7.613 -2.449 -6.415 1.00 80.75 196 PHE A N 1
ATOM 1670 C CA . PHE A 1 196 ? -8.063 -1.515 -5.381 1.00 80.75 196 PHE A CA 1
ATOM 1671 C C . PHE A 1 196 ? -8.314 -2.257 -4.075 1.00 80.75 196 PHE A C 1
ATOM 1673 O O . PHE A 1 196 ? -9.004 -3.276 -4.038 1.00 80.75 196 PHE A O 1
ATOM 1680 N N . ARG A 1 197 ? -7.738 -1.741 -2.990 1.00 83.62 197 ARG A N 1
ATOM 1681 C CA . ARG A 1 197 ? -7.911 -2.271 -1.640 1.00 83.62 197 ARG A CA 1
ATOM 1682 C C . ARG A 1 197 ? -8.249 -1.144 -0.681 1.00 83.62 197 ARG A C 1
ATOM 1684 O O . ARG A 1 197 ? -7.782 -0.012 -0.827 1.00 83.62 197 ARG A O 1
ATOM 1691 N N . PHE A 1 198 ? -9.045 -1.469 0.323 1.00 85.75 198 PHE A N 1
ATOM 1692 C CA . PHE A 1 198 ? -9.314 -0.608 1.452 1.00 85.75 198 PHE A CA 1
ATOM 1693 C C . PHE A 1 198 ? -8.006 -0.348 2.201 1.00 85.75 198 PHE A C 1
ATOM 1695 O O . PHE A 1 198 ? -7.381 -1.254 2.747 1.00 85.75 198 PHE A O 1
ATOM 1702 N N . ASN A 1 199 ? -7.561 0.899 2.161 1.00 85.25 199 ASN A N 1
ATOM 1703 C CA . ASN A 1 199 ? -6.312 1.361 2.744 1.00 85.25 199 ASN A CA 1
ATOM 1704 C C . ASN A 1 199 ? -6.460 2.816 3.211 1.00 85.25 199 ASN A C 1
ATOM 1706 O O . ASN A 1 199 ? -5.736 3.669 2.705 1.00 85.25 199 ASN A O 1
ATOM 1710 N N . PRO A 1 200 ? -7.434 3.148 4.074 1.00 88.31 200 PRO A N 1
ATOM 1711 C CA . PRO A 1 200 ? -7.757 4.522 4.448 1.00 88.31 200 PRO A CA 1
ATOM 1712 C C . PRO A 1 200 ? -6.636 5.194 5.239 1.00 88.31 200 PRO A C 1
ATOM 1714 O O . PRO A 1 200 ? -5.924 4.543 6.003 1.00 88.31 200 PRO A O 1
ATOM 1717 N N . THR A 1 201 ? -6.543 6.520 5.127 1.00 87.81 201 THR A N 1
ATOM 1718 C CA . THR A 1 201 ? -5.804 7.307 6.121 1.00 87.81 201 THR A CA 1
ATOM 1719 C C . THR A 1 201 ? -6.482 7.218 7.488 1.00 87.81 201 THR A C 1
ATOM 1721 O O . THR A 1 201 ? -7.695 7.012 7.591 1.00 87.81 201 THR A O 1
ATOM 1724 N N . ASP A 1 202 ? -5.712 7.473 8.545 1.00 92.06 202 ASP A N 1
ATOM 1725 C CA . ASP A 1 202 ? -6.222 7.565 9.916 1.00 92.06 202 ASP A CA 1
ATOM 1726 C C . ASP A 1 202 ? -7.418 8.549 10.018 1.00 92.06 202 ASP A C 1
ATOM 1728 O O . ASP A 1 202 ? -8.411 8.270 10.692 1.00 92.06 202 ASP A O 1
ATOM 1732 N N . LYS A 1 203 ? -7.371 9.679 9.290 1.00 90.31 203 LYS A N 1
ATOM 1733 C CA . LYS A 1 203 ? -8.469 10.663 9.208 1.00 90.31 203 LYS A CA 1
ATOM 1734 C C . LYS A 1 203 ? -9.696 10.111 8.483 1.00 90.31 203 LYS A C 1
ATOM 1736 O O . LYS A 1 203 ? -10.811 10.285 8.977 1.00 90.31 203 LYS A O 1
ATOM 1741 N N . GLU A 1 204 ? -9.524 9.480 7.322 1.00 89.25 204 GLU A N 1
ATOM 1742 C CA . GLU A 1 204 ? -10.631 8.880 6.562 1.00 89.25 204 GLU A CA 1
ATOM 1743 C C . GLU A 1 204 ? -11.351 7.818 7.396 1.00 89.25 204 GLU A C 1
ATOM 1745 O O . GLU A 1 204 ? -12.579 7.822 7.461 1.00 89.25 204 GLU A O 1
ATOM 1750 N N . LEU A 1 205 ? -10.601 6.961 8.098 1.00 91.00 205 LEU A N 1
ATOM 1751 C CA . LEU A 1 205 ? -11.166 5.913 8.945 1.00 91.00 205 LEU A CA 1
ATOM 1752 C C . LEU A 1 205 ? -12.053 6.490 10.060 1.00 91.00 205 LEU A C 1
ATOM 1754 O O . LEU A 1 205 ? -13.149 5.986 10.313 1.00 91.00 205 LEU A O 1
ATOM 1758 N N . LEU A 1 206 ? -11.626 7.587 10.691 1.00 91.75 206 LEU A N 1
ATOM 1759 C CA . LEU A 1 206 ? -12.433 8.275 11.699 1.00 91.75 206 LEU A CA 1
ATOM 1760 C C . LEU A 1 206 ? -13.651 8.986 11.093 1.00 91.75 206 LEU A C 1
ATOM 1762 O O . LEU A 1 206 ? -14.767 8.826 11.582 1.00 91.75 206 LEU A O 1
ATOM 1766 N N . THR A 1 207 ? -13.449 9.787 10.050 1.00 88.94 207 THR A N 1
ATOM 1767 C CA . THR A 1 207 ? -14.463 10.732 9.551 1.00 88.94 207 THR A CA 1
ATOM 1768 C C . THR A 1 207 ? -15.504 10.090 8.641 1.00 88.94 207 THR A C 1
ATOM 1770 O O . THR A 1 207 ? -16.676 10.452 8.720 1.00 88.94 207 THR A O 1
ATOM 1773 N N . LEU A 1 208 ? -15.102 9.133 7.802 1.00 86.69 208 LEU A N 1
ATOM 1774 C CA . LEU A 1 208 ? -15.967 8.521 6.788 1.00 86.69 208 LEU A CA 1
ATOM 1775 C C . LEU A 1 208 ? -16.554 7.179 7.228 1.00 86.69 208 LEU A C 1
ATOM 1777 O O . LEU A 1 208 ? -17.592 6.780 6.707 1.00 86.69 208 LEU A O 1
ATOM 1781 N N . TYR A 1 209 ? -15.923 6.498 8.189 1.00 89.62 209 TYR A N 1
ATOM 1782 C CA . TYR A 1 209 ? -16.349 5.168 8.631 1.00 89.62 209 TYR A CA 1
ATOM 1783 C C . TYR A 1 209 ? -16.838 5.178 10.083 1.00 89.62 209 TYR A C 1
ATOM 1785 O O . TYR A 1 209 ? -18.002 4.866 10.346 1.00 89.62 209 TYR A O 1
ATOM 1793 N N . LEU A 1 210 ? -16.000 5.591 11.040 1.00 91.31 210 LEU A N 1
ATOM 1794 C CA . LEU A 1 210 ? -16.371 5.537 12.457 1.00 91.31 210 LEU A CA 1
ATOM 1795 C C . LEU A 1 210 ? -17.430 6.581 12.846 1.00 91.31 210 LEU A C 1
ATOM 1797 O O . LEU A 1 210 ? -18.420 6.238 13.493 1.00 91.31 210 LEU A O 1
ATOM 1801 N N . ALA A 1 211 ? -17.278 7.845 12.446 1.00 90.31 211 ALA A N 1
ATOM 1802 C CA . ALA A 1 211 ? -18.241 8.890 12.795 1.00 90.31 211 ALA A CA 1
ATOM 1803 C C . ALA A 1 211 ? -19.662 8.581 12.276 1.00 90.31 211 ALA A C 1
ATOM 1805 O O . ALA A 1 211 ? -20.593 8.636 13.087 1.00 90.31 211 ALA A O 1
ATOM 1806 N N . PRO A 1 212 ? -19.875 8.163 11.013 1.00 88.62 212 PRO A N 1
ATOM 1807 C CA . PRO A 1 212 ? -21.197 7.748 10.541 1.00 88.62 212 PRO A CA 1
ATOM 1808 C C . PRO A 1 212 ? -21.776 6.545 11.296 1.00 88.62 212 PRO A C 1
ATOM 1810 O O . PRO A 1 212 ? -22.941 6.598 11.693 1.00 88.62 212 PRO A O 1
ATOM 1813 N N . LYS A 1 213 ? -20.966 5.516 11.602 1.00 87.62 213 LYS A N 1
ATOM 1814 C CA . LYS A 1 213 ? -21.383 4.353 12.416 1.00 87.62 213 LYS A CA 1
ATOM 1815 C C . LYS A 1 213 ? -21.944 4.760 13.783 1.00 87.62 213 LYS A C 1
ATOM 1817 O O . LYS A 1 213 ? -22.834 4.094 14.308 1.00 87.62 213 LYS A O 1
ATOM 1822 N N . THR A 1 214 ? -21.443 5.850 14.367 1.00 86.88 214 THR A N 1
ATOM 1823 C CA . THR A 1 214 ? -21.912 6.344 15.675 1.00 86.88 214 THR A CA 1
ATOM 1824 C C . THR A 1 214 ? -23.175 7.197 15.604 1.00 86.88 214 THR A C 1
ATOM 1826 O O . THR A 1 214 ? -23.888 7.291 16.602 1.00 86.88 214 THR A O 1
ATOM 1829 N N . ARG A 1 215 ? -23.446 7.822 14.452 1.00 82.94 215 ARG A N 1
ATOM 1830 C CA . ARG A 1 215 ? -24.525 8.806 14.276 1.00 82.94 215 ARG A CA 1
ATOM 1831 C C . ARG A 1 215 ? -25.780 8.215 13.636 1.00 82.94 215 ARG A C 1
AT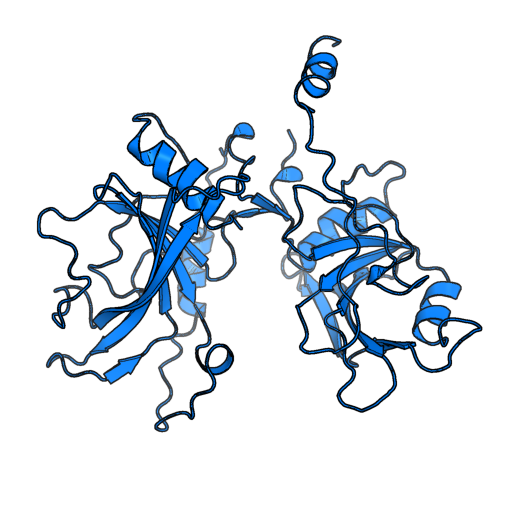OM 1833 O O . ARG A 1 215 ? -26.875 8.653 13.968 1.00 82.94 215 ARG A O 1
ATOM 1840 N N . CYS A 1 216 ? -25.630 7.237 12.743 1.00 74.69 216 CYS A N 1
ATOM 1841 C CA . CYS A 1 216 ? -26.722 6.736 11.911 1.00 74.69 216 CYS A CA 1
ATOM 1842 C C . CYS A 1 216 ? -27.086 5.288 12.269 1.00 74.69 216 CYS A C 1
ATOM 1844 O O . CYS A 1 216 ? -26.314 4.359 12.019 1.00 74.69 216 CYS A O 1
ATOM 1846 N N . SER A 1 217 ? -28.293 5.074 12.802 1.00 60.47 217 SER A N 1
ATOM 1847 C CA . SER A 1 217 ? -28.886 3.736 12.898 1.00 60.47 217 SER A CA 1
ATOM 1848 C C . SER A 1 217 ? -29.163 3.219 11.481 1.00 60.47 217 SER A C 1
ATOM 1850 O O . SER A 1 217 ? -30.064 3.722 10.818 1.00 60.47 217 SER A O 1
ATOM 1852 N N . GLY A 1 218 ? -28.359 2.266 11.002 1.00 62.59 218 GLY A N 1
ATOM 1853 C CA . GLY A 1 218 ? -28.445 1.738 9.632 1.00 62.59 218 GLY A CA 1
ATOM 1854 C C . GLY A 1 218 ? -27.280 2.122 8.712 1.00 62.59 218 GLY A C 1
ATOM 1855 O O . GLY A 1 218 ? -27.399 1.972 7.503 1.00 62.59 218 GLY A O 1
ATOM 1856 N N . PHE A 1 219 ? -26.155 2.612 9.247 1.00 72.88 219 PHE A N 1
ATOM 1857 C CA . PHE A 1 219 ? -24.921 2.772 8.469 1.00 72.88 219 PHE A CA 1
ATOM 1858 C C . PHE A 1 219 ? -24.478 1.427 7.861 1.00 72.88 219 PHE A C 1
ATOM 1860 O O . PHE A 1 219 ? -24.043 0.531 8.586 1.00 72.88 219 PHE A O 1
ATOM 1867 N N . ILE A 1 220 ? -24.599 1.297 6.537 1.00 67.88 220 ILE A N 1
ATOM 1868 C CA . ILE A 1 220 ? -24.162 0.120 5.778 1.00 67.88 220 ILE A CA 1
ATOM 1869 C C . ILE A 1 220 ? -22.675 0.277 5.466 1.00 67.88 220 ILE A C 1
ATOM 1871 O O . ILE A 1 220 ? -22.260 1.230 4.808 1.00 67.88 220 ILE A O 1
ATOM 1875 N N . CYS A 1 221 ? -21.870 -0.666 5.941 1.00 77.25 221 CYS A N 1
ATOM 1876 C CA . CYS A 1 221 ? -20.433 -0.701 5.724 1.00 77.25 221 CYS A CA 1
ATOM 1877 C C . CYS A 1 221 ? -19.961 -2.155 5.666 1.00 77.25 221 CYS A C 1
ATOM 1879 O O . CYS A 1 221 ? -20.503 -3.009 6.363 1.00 77.25 221 CYS A O 1
ATOM 1881 N N . PHE A 1 222 ? -18.936 -2.428 4.859 1.00 81.25 222 PHE A N 1
ATOM 1882 C CA . PHE A 1 222 ? -18.304 -3.749 4.789 1.00 81.25 222 PHE A CA 1
ATOM 1883 C C . PHE A 1 222 ? -17.461 -4.075 6.037 1.00 81.25 222 PHE A C 1
ATOM 1885 O O . PHE A 1 222 ? -17.111 -5.236 6.248 1.00 81.25 222 PHE A O 1
ATOM 1892 N N . ILE A 1 223 ? -17.128 -3.076 6.867 1.00 86.56 223 ILE A N 1
ATOM 1893 C CA . ILE A 1 223 ? -16.465 -3.280 8.161 1.00 86.56 223 ILE A CA 1
ATOM 1894 C C . ILE A 1 223 ? -17.489 -3.863 9.140 1.00 86.56 223 ILE A C 1
ATOM 1896 O O . ILE A 1 223 ? -18.498 -3.225 9.445 1.00 86.56 223 ILE A O 1
ATOM 1900 N N . LYS A 1 224 ? -17.218 -5.068 9.649 1.00 87.06 224 LYS A N 1
ATOM 1901 C CA . LYS A 1 224 ? -18.121 -5.791 10.554 1.00 87.06 224 LYS A CA 1
ATOM 1902 C C . LYS A 1 224 ? -17.883 -5.448 12.021 1.00 87.06 224 LYS A C 1
ATOM 1904 O O . LYS A 1 224 ? -16.772 -5.116 12.435 1.00 87.06 224 LYS A O 1
ATOM 1909 N N . ASP A 1 225 ? -18.928 -5.603 12.825 1.00 90.06 225 ASP A N 1
ATOM 1910 C CA . ASP A 1 225 ? -18.841 -5.511 14.281 1.00 90.06 225 ASP A CA 1
ATOM 1911 C C . ASP A 1 225 ? -18.202 -6.803 14.836 1.00 90.06 225 ASP A C 1
ATOM 1913 O O . ASP A 1 225 ? -18.609 -7.907 14.481 1.00 90.06 225 ASP A O 1
ATOM 1917 N N . THR A 1 226 ? -17.189 -6.709 15.702 1.00 88.06 226 THR A N 1
ATOM 1918 C CA . THR A 1 226 ? -16.505 -7.885 16.283 1.00 88.06 226 THR A CA 1
ATOM 1919 C C . THR A 1 226 ? -15.929 -7.582 17.665 1.00 88.06 226 THR A C 1
ATOM 1921 O O . THR A 1 226 ? -15.557 -6.456 17.989 1.00 88.06 226 THR A O 1
ATOM 1924 N N . LYS A 1 227 ? -15.829 -8.610 18.515 1.00 85.94 227 LYS A N 1
ATOM 1925 C CA . LYS A 1 227 ? -15.148 -8.529 19.815 1.00 85.94 227 LYS A CA 1
ATOM 1926 C C . LYS A 1 227 ? -13.673 -8.916 19.669 1.00 85.94 227 LYS A C 1
ATOM 1928 O O . LYS A 1 227 ? -13.281 -10.014 20.065 1.00 85.94 227 LYS A O 1
ATOM 1933 N N . VAL A 1 228 ? -12.865 -8.020 19.098 1.00 84.81 228 VAL A N 1
ATOM 1934 C CA . VAL A 1 228 ? -11.429 -8.250 18.814 1.00 84.81 228 VAL A CA 1
ATOM 1935 C C . VAL A 1 228 ? -10.665 -8.706 20.062 1.00 84.81 228 VAL A C 1
ATOM 1937 O O . VAL A 1 228 ? -9.851 -9.620 19.998 1.00 84.81 228 VAL A O 1
ATOM 1940 N N . TYR A 1 229 ? -10.998 -8.138 21.221 1.00 81.00 229 TYR A N 1
ATOM 1941 C CA . TYR A 1 229 ? -10.377 -8.458 22.506 1.00 81.00 229 TYR A CA 1
ATOM 1942 C C . TYR A 1 229 ? -11.130 -9.529 23.309 1.00 81.00 229 TYR A C 1
ATOM 1944 O O . TYR A 1 229 ? -11.083 -9.505 24.530 1.00 81.00 229 TYR A O 1
ATOM 1952 N N . SER A 1 230 ? -11.857 -10.456 22.678 1.00 80.06 230 SER A N 1
ATOM 1953 C CA . SER A 1 230 ? -12.542 -11.544 23.412 1.00 80.06 230 SER A CA 1
ATOM 1954 C C . SER A 1 230 ? -11.829 -12.893 23.361 1.00 80.06 230 SER A C 1
ATOM 1956 O O . SER A 1 230 ? -12.087 -13.755 24.197 1.00 80.06 230 SER A O 1
ATOM 1958 N N . LYS A 1 231 ? -10.930 -13.082 22.394 1.00 81.19 231 LYS A N 1
ATOM 1959 C CA . LYS A 1 231 ? -10.188 -14.323 22.163 1.00 81.19 231 LYS A CA 1
ATOM 1960 C C . LYS A 1 231 ? -8.814 -14.020 21.578 1.00 81.19 231 LYS A C 1
ATOM 1962 O O . LYS A 1 231 ? -8.491 -12.868 21.290 1.00 81.19 231 LYS A O 1
ATOM 1967 N N . GLU A 1 232 ? -7.998 -15.058 21.448 1.00 83.25 232 GLU A N 1
ATOM 1968 C CA . GLU A 1 232 ? -6.705 -14.962 20.774 1.00 83.25 232 GLU A CA 1
ATOM 1969 C C . GLU A 1 232 ? -6.900 -14.514 19.315 1.00 83.25 232 GLU A C 1
ATOM 1971 O O . GLU A 1 232 ? -7.901 -14.902 18.704 1.00 83.25 232 GLU A O 1
ATOM 1976 N N . PRO A 1 233 ? -5.967 -13.728 18.746 1.00 86.75 233 PRO A N 1
ATOM 1977 C CA . PRO A 1 233 ? -6.138 -13.141 17.420 1.00 86.75 233 PRO A CA 1
ATOM 1978 C C . PRO A 1 233 ? -6.449 -14.182 16.342 1.00 86.75 233 PRO A C 1
ATOM 1980 O O . PRO A 1 233 ? -7.455 -14.057 15.665 1.00 86.75 233 PRO A O 1
ATOM 1983 N N . TRP A 1 234 ? -5.683 -15.273 16.270 1.00 85.56 234 TRP A N 1
ATOM 1984 C CA . TRP A 1 234 ? -5.874 -16.359 15.296 1.00 85.56 234 TRP A CA 1
ATOM 1985 C C . TRP A 1 234 ? -7.171 -17.164 15.469 1.00 85.56 234 TRP A C 1
ATOM 1987 O O . TRP A 1 234 ? -7.503 -17.976 14.608 1.00 85.56 234 TRP A O 1
ATOM 1997 N N . LEU A 1 235 ? -7.894 -16.988 16.582 1.00 84.94 235 LEU A N 1
ATOM 1998 C CA . LEU A 1 235 ? -9.212 -17.591 16.798 1.00 84.94 235 LEU A CA 1
ATOM 1999 C C . LEU A 1 235 ? -10.351 -16.666 16.353 1.00 84.94 235 LEU A C 1
ATOM 2001 O O . LEU A 1 235 ? -11.516 -17.073 16.415 1.00 84.94 235 LEU A O 1
ATOM 2005 N N . LEU A 1 236 ? -10.063 -15.417 15.968 1.00 84.38 236 LEU A N 1
ATOM 2006 C CA . LEU A 1 236 ? -11.040 -14.542 15.324 1.00 84.38 236 LEU A CA 1
ATOM 2007 C C . LEU A 1 236 ? -11.459 -15.144 13.985 1.00 84.38 236 LEU A C 1
ATOM 2009 O O . LEU A 1 236 ? -10.678 -15.809 13.312 1.00 84.38 236 LEU A O 1
ATOM 2013 N N . ASP A 1 237 ? -12.732 -14.949 13.648 1.00 82.12 237 ASP A N 1
ATOM 2014 C CA . ASP A 1 237 ? -13.259 -15.397 12.365 1.00 82.12 237 ASP A CA 1
ATOM 2015 C C . ASP A 1 237 ? -12.860 -14.364 11.313 1.00 82.12 237 ASP A C 1
ATOM 2017 O O . ASP A 1 237 ? -13.531 -13.353 11.100 1.00 82.12 237 ASP A O 1
ATOM 2021 N N . HIS A 1 238 ? -11.658 -14.554 10.782 1.00 82.69 238 HIS A N 1
ATOM 2022 C CA . HIS A 1 238 ? -11.071 -13.695 9.773 1.00 82.69 238 HIS A CA 1
ATOM 2023 C C . HIS A 1 238 ? -11.712 -13.997 8.425 1.00 82.69 238 HIS A C 1
ATOM 2025 O O . HIS A 1 238 ? -11.165 -14.748 7.617 1.00 82.69 238 HIS A O 1
ATOM 2031 N N . GLU A 1 239 ? -12.881 -13.416 8.180 1.00 70.69 239 GLU A N 1
ATOM 2032 C CA . GLU A 1 239 ? -13.518 -13.535 6.876 1.00 70.69 239 GLU A CA 1
ATOM 2033 C C . GLU A 1 239 ? -12.623 -12.944 5.779 1.00 70.69 239 GLU A C 1
ATOM 2035 O O . GLU A 1 239 ? -12.028 -11.868 5.934 1.00 70.69 239 GLU A O 1
ATOM 2040 N N . ARG A 1 240 ? -12.546 -13.648 4.644 1.00 69.56 240 ARG A N 1
ATOM 2041 C CA . ARG A 1 240 ? -11.917 -13.115 3.437 1.00 69.56 240 ARG A CA 1
ATOM 2042 C C . ARG A 1 240 ? -12.817 -12.006 2.898 1.00 69.56 240 ARG A C 1
ATOM 2044 O O . ARG A 1 240 ? -13.923 -12.265 2.437 1.00 69.56 240 ARG A O 1
ATOM 2051 N N . ASN A 1 241 ? -12.335 -10.771 2.964 1.00 73.81 241 ASN A N 1
ATOM 2052 C CA . ASN A 1 241 ? -12.987 -9.632 2.339 1.00 73.81 241 ASN A CA 1
ATOM 2053 C C . ASN A 1 241 ? -12.149 -9.217 1.118 1.00 73.81 241 ASN A C 1
ATOM 2055 O O . ASN A 1 241 ? -10.977 -8.884 1.309 1.00 73.81 241 ASN A O 1
ATOM 2059 N N . PRO A 1 242 ? -12.710 -9.209 -0.108 1.00 70.25 242 PRO A N 1
ATOM 2060 C CA . PRO A 1 242 ? -11.960 -8.886 -1.328 1.00 70.25 242 PRO A CA 1
ATOM 2061 C C . PRO A 1 242 ? -11.367 -7.470 -1.312 1.00 70.25 242 PRO A C 1
ATOM 2063 O O . PRO A 1 242 ? -10.426 -7.176 -2.045 1.00 70.25 242 PRO A O 1
ATOM 2066 N N . TYR A 1 243 ? -11.890 -6.592 -0.455 1.00 78.62 243 TYR A N 1
ATOM 2067 C CA . TYR A 1 243 ? -11.398 -5.234 -0.300 1.00 78.62 243 TYR A CA 1
ATOM 2068 C C . TYR A 1 243 ? -10.175 -5.134 0.611 1.00 78.62 243 TYR A C 1
ATOM 2070 O O . TYR A 1 243 ? -9.443 -4.155 0.513 1.00 78.62 243 TYR A O 1
ATOM 2078 N N . TYR A 1 244 ? -9.930 -6.082 1.516 1.00 83.31 244 TYR A N 1
ATOM 2079 C CA . TYR A 1 244 ? -8.813 -5.974 2.454 1.00 83.31 244 TYR A CA 1
ATOM 2080 C C . TYR A 1 244 ? -7.493 -6.414 1.825 1.00 83.31 244 TYR A C 1
ATOM 2082 O O . TYR A 1 244 ? -7.449 -7.244 0.918 1.00 83.31 244 TYR A O 1
ATOM 2090 N N . LYS A 1 245 ? -6.393 -5.834 2.314 1.00 84.31 245 LYS A N 1
ATOM 2091 C CA . LYS A 1 245 ? -5.055 -6.340 1.998 1.00 84.31 245 LYS A CA 1
ATOM 2092 C C . LYS A 1 245 ? -4.864 -7.711 2.645 1.00 84.31 245 LYS A C 1
ATOM 2094 O O . LYS A 1 245 ? -5.496 -8.021 3.655 1.00 84.31 245 LYS A O 1
ATOM 2099 N N . ASP A 1 246 ? -3.962 -8.510 2.080 1.00 83.00 246 ASP A N 1
ATOM 2100 C CA . ASP A 1 246 ? -3.595 -9.780 2.699 1.00 83.00 246 ASP A CA 1
ATOM 2101 C C . ASP A 1 246 ? -3.106 -9.558 4.141 1.00 83.00 246 ASP A C 1
ATOM 2103 O O . ASP A 1 246 ? -2.384 -8.599 4.427 1.00 83.00 246 ASP A O 1
ATOM 2107 N N . LYS A 1 247 ? -3.541 -10.437 5.050 1.00 87.12 247 LYS A N 1
ATOM 2108 C CA . LYS A 1 247 ? -3.242 -10.395 6.494 1.00 87.12 247 LYS A CA 1
ATOM 2109 C C . LYS A 1 247 ? -3.620 -9.085 7.203 1.00 87.12 247 LYS A C 1
ATOM 2111 O O . LYS A 1 247 ? -3.048 -8.755 8.249 1.00 87.12 247 LYS A O 1
ATOM 2116 N N . GLU A 1 248 ? -4.592 -8.354 6.665 1.00 91.06 248 GLU A N 1
ATOM 2117 C CA . GLU A 1 248 ? -5.125 -7.123 7.238 1.00 91.06 248 GLU A CA 1
ATOM 2118 C C . GLU A 1 248 ? -6.650 -7.197 7.357 1.00 91.06 248 GLU A C 1
ATOM 2120 O O . GLU A 1 248 ? -7.342 -7.631 6.442 1.00 91.06 248 GLU A O 1
ATOM 2125 N N . TRP A 1 249 ? -7.192 -6.766 8.495 1.00 92.56 249 TRP A N 1
ATOM 2126 C CA . TRP A 1 249 ? -8.632 -6.770 8.748 1.00 92.56 249 TRP A CA 1
ATOM 2127 C C . TRP A 1 249 ? -9.063 -5.521 9.499 1.00 92.56 249 TRP A C 1
ATOM 2129 O O . TRP A 1 249 ? -8.328 -5.000 10.338 1.00 92.56 249 TRP A O 1
ATOM 2139 N N . TYR A 1 250 ? -10.293 -5.087 9.250 1.00 92.88 250 TYR A N 1
ATOM 2140 C CA . TYR A 1 250 ? -10.910 -3.961 9.939 1.00 92.88 250 TYR A CA 1
ATOM 2141 C C . TYR A 1 250 ? -12.193 -4.404 10.635 1.00 92.88 250 TYR A C 1
ATOM 2143 O O . TYR A 1 250 ? -13.026 -5.083 10.030 1.00 92.88 250 TYR A O 1
ATOM 2151 N N . TYR A 1 251 ? -12.363 -3.975 11.887 1.00 92.44 251 TYR A N 1
ATOM 2152 C CA . TYR A 1 251 ? -13.530 -4.295 12.708 1.00 92.44 251 TYR A CA 1
ATOM 2153 C C . TYR A 1 251 ? -14.034 -3.080 13.482 1.00 92.44 251 TYR A C 1
ATOM 2155 O O . TYR A 1 251 ? -13.241 -2.315 14.030 1.00 92.44 251 TYR A O 1
ATOM 2163 N N . PHE A 1 252 ? -15.353 -2.951 13.611 1.00 92.19 252 PHE A N 1
ATOM 2164 C CA . PHE A 1 252 ? -15.961 -2.084 14.614 1.00 92.19 252 PHE A CA 1
ATOM 2165 C C . PHE A 1 252 ? -16.007 -2.804 15.961 1.00 92.19 252 PHE A C 1
ATOM 2167 O O . PHE A 1 252 ? -16.503 -3.926 16.078 1.00 92.19 252 PHE A O 1
ATOM 2174 N N . VAL A 1 253 ? -15.524 -2.137 17.004 1.00 89.19 253 VAL A N 1
ATOM 2175 C CA . VAL A 1 253 ? -15.490 -2.662 18.370 1.00 89.19 253 VAL A CA 1
ATOM 2176 C C . VAL A 1 253 ? -16.335 -1.765 19.263 1.00 89.19 253 VAL A C 1
ATOM 2178 O O . VAL A 1 253 ? -16.171 -0.549 19.280 1.00 89.19 253 VAL A O 1
ATOM 2181 N N . LYS A 1 254 ? -17.279 -2.352 20.002 1.00 86.19 254 LYS A N 1
ATOM 2182 C CA . LYS A 1 254 ? -18.160 -1.596 20.900 1.00 86.19 254 LYS A CA 1
ATOM 2183 C C . LYS A 1 254 ? -17.436 -1.274 22.205 1.00 86.19 254 LYS A C 1
ATOM 2185 O O . LYS A 1 254 ? -17.089 -2.188 22.943 1.00 86.19 254 LYS A O 1
ATOM 2190 N N . ASN A 1 255 ? -17.295 0.001 22.540 1.00 76.06 255 ASN A N 1
ATOM 2191 C CA . ASN A 1 255 ? -16.730 0.477 23.800 1.00 76.06 255 ASN A CA 1
ATOM 2192 C C . ASN A 1 255 ? -17.702 0.233 24.961 1.00 76.06 255 ASN A C 1
ATOM 2194 O O . ASN A 1 255 ? -18.457 1.117 25.361 1.00 76.06 255 ASN A O 1
ATOM 2198 N N . SER A 1 256 ? -17.709 -0.982 25.509 1.00 60.50 256 SER A N 1
ATOM 2199 C CA . SER A 1 256 ? -18.221 -1.230 26.861 1.00 60.50 256 SER A CA 1
ATOM 2200 C C . SER A 1 256 ? -17.127 -0.978 27.896 1.00 60.50 256 SER A C 1
ATOM 2202 O O . SER A 1 256 ? -15.954 -1.219 27.618 1.00 60.50 256 SER A O 1
ATOM 2204 N N . SER A 1 257 ? -17.497 -0.577 29.115 1.00 53.06 257 SER A N 1
ATOM 2205 C CA . SER A 1 257 ? -16.605 -0.530 30.290 1.00 53.06 257 SER A CA 1
ATOM 2206 C C . SER A 1 257 ? -15.793 -1.829 30.432 1.00 53.06 257 SER A C 1
ATOM 2208 O O . SER A 1 257 ? -14.601 -1.796 30.718 1.00 53.06 257 SER A O 1
ATOM 2210 N N . SER A 1 258 ? -16.417 -2.955 30.065 1.00 47.59 258 SER A N 1
ATOM 2211 C CA . SER A 1 258 ? -15.813 -4.285 29.980 1.00 47.59 258 SER A CA 1
ATOM 2212 C C . SER A 1 258 ? -14.653 -4.411 28.974 1.00 47.59 258 SER A C 1
ATOM 2214 O O . SER A 1 258 ? -13.757 -5.199 29.226 1.00 47.59 258 SER A O 1
ATOM 2216 N N . ASN A 1 259 ? -14.587 -3.639 27.879 1.00 49.09 259 ASN A N 1
ATOM 2217 C CA . ASN A 1 259 ? -13.502 -3.748 26.883 1.00 49.09 259 ASN A CA 1
ATOM 2218 C C . ASN A 1 259 ? -12.218 -3.033 27.327 1.00 49.09 259 ASN A C 1
ATOM 2220 O O . ASN A 1 259 ? -11.121 -3.549 27.132 1.00 49.09 259 ASN A O 1
ATOM 2224 N N . ARG A 1 260 ? -12.340 -1.860 27.963 1.00 50.31 260 ARG A N 1
ATOM 2225 C CA . ARG A 1 260 ? -11.191 -1.176 28.589 1.00 50.31 260 ARG A CA 1
ATOM 2226 C C . ARG A 1 260 ? -10.697 -1.929 29.817 1.00 50.31 260 ARG A C 1
ATOM 2228 O O . ARG A 1 260 ? -9.496 -1.973 30.074 1.00 50.31 260 ARG A O 1
ATOM 2235 N N . GLU A 1 261 ? -11.617 -2.569 30.530 1.00 47.06 261 GLU A N 1
ATOM 2236 C CA . GLU A 1 261 ? -11.266 -3.571 31.521 1.00 47.06 261 GLU A CA 1
ATOM 2237 C C . GLU A 1 261 ? -10.586 -4.782 30.875 1.00 47.06 261 GLU A C 1
ATOM 2239 O O . GLU A 1 261 ? -9.548 -5.137 31.385 1.00 47.06 261 GLU A O 1
ATOM 2244 N N . GLN A 1 262 ? -11.025 -5.337 29.737 1.00 49.50 262 GLN A N 1
ATOM 2245 C CA . GLN A 1 262 ? -10.367 -6.446 29.002 1.00 49.50 262 GLN A CA 1
ATOM 2246 C C . GLN A 1 262 ? -8.977 -6.108 28.433 1.00 49.50 262 GLN A C 1
ATOM 2248 O O . GLN A 1 262 ? -8.124 -6.985 28.346 1.00 49.50 262 GLN A O 1
ATOM 2253 N N . LEU A 1 263 ? -8.707 -4.847 28.082 1.00 49.44 263 LEU A N 1
ATOM 2254 C CA . LEU A 1 263 ? -7.367 -4.376 27.697 1.00 49.44 263 LEU A CA 1
ATOM 2255 C C . LEU A 1 263 ? -6.381 -4.389 28.882 1.00 49.44 263 LEU A C 1
ATOM 2257 O O . LEU A 1 263 ? -5.185 -4.620 28.697 1.00 49.44 263 LEU A O 1
ATOM 2261 N N . ASN A 1 264 ? -6.885 -4.175 30.102 1.00 43.59 264 ASN A N 1
ATOM 2262 C CA . ASN A 1 264 ? -6.117 -4.222 31.353 1.00 43.59 264 ASN A CA 1
ATOM 2263 C C . ASN A 1 264 ? -6.259 -5.558 32.110 1.00 43.59 264 ASN A C 1
ATOM 2265 O O . ASN A 1 264 ? -5.428 -5.893 32.959 1.00 43.59 264 ASN A O 1
ATOM 2269 N N . GLN A 1 265 ? -7.297 -6.334 31.813 1.00 44.88 265 GLN A N 1
ATOM 2270 C CA . GLN A 1 265 ? -7.589 -7.632 32.388 1.00 44.88 265 GLN A CA 1
ATOM 2271 C C . GLN A 1 265 ? -6.837 -8.675 31.577 1.00 44.88 265 GLN A C 1
ATOM 2273 O O . GLN A 1 265 ? -6.905 -8.776 30.357 1.00 44.88 265 GLN A O 1
ATOM 2278 N N . LYS A 1 266 ? -6.104 -9.494 32.318 1.00 40.03 266 LYS A N 1
ATOM 2279 C CA . LYS A 1 266 ? -5.633 -10.796 31.867 1.00 40.03 266 LYS A CA 1
ATOM 2280 C C . LYS A 1 266 ? -6.836 -11.527 31.253 1.00 40.03 266 LYS A C 1
ATOM 2282 O O . LYS A 1 266 ? -7.832 -11.707 31.951 1.00 40.03 266 LYS A O 1
ATOM 2287 N N . PHE A 1 267 ? -6.760 -11.926 29.985 1.00 42.31 267 PHE A N 1
ATOM 2288 C CA . PHE A 1 267 ? -7.783 -12.782 29.383 1.00 42.31 267 PHE A CA 1
ATOM 2289 C C . PHE A 1 267 ? -7.967 -14.036 30.256 1.00 42.31 267 PHE A C 1
ATOM 2291 O O . PHE A 1 267 ? -7.006 -14.569 30.813 1.00 42.31 267 PHE A O 1
ATOM 2298 N N . SER A 1 268 ? -9.220 -14.428 30.468 1.00 37.38 268 SER A N 1
ATOM 2299 C CA . SER A 1 268 ? -9.665 -15.230 31.608 1.00 37.38 268 SER A CA 1
ATOM 2300 C C . SER A 1 268 ? -9.208 -16.699 31.629 1.00 37.38 268 SER A C 1
ATOM 2302 O O . SER A 1 268 ? -9.231 -17.390 30.617 1.00 37.38 268 SER A O 1
ATOM 2304 N N . LEU A 1 269 ? -8.983 -17.184 32.856 1.00 40.34 269 LEU A N 1
ATOM 2305 C CA . LEU A 1 269 ? -9.329 -18.513 33.395 1.00 40.34 269 LEU A CA 1
ATOM 2306 C C . LEU A 1 269 ? -8.572 -19.795 32.990 1.00 40.34 269 LEU A C 1
ATOM 2308 O O . LEU A 1 269 ? -8.835 -20.803 33.639 1.00 40.34 269 LEU A O 1
ATOM 2312 N N . CYS A 1 270 ? -7.581 -19.803 32.086 1.00 39.34 270 CYS A N 1
ATOM 2313 C CA . CYS A 1 270 ? -6.720 -21.003 31.963 1.00 39.34 270 CYS A CA 1
ATOM 2314 C C . CYS A 1 270 ? -5.207 -20.787 31.849 1.00 39.34 270 CYS A C 1
ATOM 2316 O O . CYS A 1 270 ? -4.476 -21.742 32.092 1.00 39.34 270 CYS A O 1
ATOM 2318 N N . ASP A 1 271 ? -4.697 -19.584 31.563 1.00 46.50 271 ASP A N 1
ATOM 2319 C CA . ASP A 1 271 ? -3.246 -19.384 31.606 1.00 46.50 271 ASP A CA 1
ATOM 2320 C C . ASP A 1 271 ? -2.854 -17.905 31.723 1.00 46.50 271 ASP A C 1
ATOM 2322 O O . ASP A 1 271 ? -3.301 -17.054 30.956 1.00 46.50 271 ASP A O 1
ATOM 2326 N N . LYS A 1 272 ? -1.998 -17.560 32.691 1.00 51.03 272 LYS A N 1
ATOM 2327 C CA . LYS A 1 272 ? -1.590 -16.168 33.003 1.00 51.03 272 LYS A CA 1
ATOM 2328 C C . LYS A 1 272 ? -0.596 -15.589 31.977 1.00 51.03 272 LYS A C 1
ATOM 2330 O O . LYS A 1 272 ? 0.153 -14.661 32.293 1.00 51.03 272 LYS A O 1
ATOM 2335 N N . THR A 1 273 ? -0.556 -16.141 30.768 1.00 58.47 273 THR A N 1
ATOM 2336 C CA . THR A 1 273 ? 0.574 -16.029 29.843 1.00 58.47 273 THR A CA 1
ATOM 2337 C C . THR A 1 273 ? 0.252 -15.292 28.540 1.00 58.47 273 THR A C 1
ATOM 2339 O O . THR A 1 273 ? 1.177 -14.879 27.863 1.00 58.47 273 THR A O 1
ATOM 2342 N N . LYS A 1 274 ? -0.999 -15.010 28.164 1.00 71.88 274 LYS A N 1
ATOM 2343 C CA . LYS A 1 274 ? -1.296 -14.375 26.857 1.00 71.88 274 LYS A CA 1
ATOM 2344 C C . LYS A 1 274 ? -2.013 -13.038 27.022 1.00 71.88 274 LYS A C 1
ATOM 2346 O O . LYS A 1 274 ? -2.987 -12.954 27.767 1.00 71.88 274 LYS A O 1
ATOM 2351 N N . ARG A 1 275 ? -1.516 -11.968 26.381 1.00 72.88 275 ARG A N 1
ATOM 2352 C CA . ARG A 1 275 ? -2.146 -10.633 26.461 1.00 72.88 275 ARG A CA 1
ATOM 2353 C C . ARG A 1 275 ? -1.779 -9.686 25.322 1.00 72.88 275 ARG A C 1
ATOM 2355 O O . ARG A 1 275 ? -0.639 -9.682 24.855 1.00 72.88 275 ARG A O 1
ATOM 2362 N N . TRP A 1 276 ? -2.719 -8.799 24.993 1.00 76.06 276 TRP A N 1
ATOM 2363 C CA . TRP A 1 276 ? -2.435 -7.548 24.292 1.00 76.06 276 TRP A CA 1
ATOM 2364 C C . TRP A 1 276 ? -1.623 -6.623 25.201 1.00 76.06 276 TRP A C 1
ATOM 2366 O O . TRP A 1 276 ? -1.911 -6.483 26.391 1.00 76.06 276 TRP A O 1
ATOM 2376 N N . ARG A 1 277 ? -0.578 -6.000 24.660 1.00 75.62 277 ARG A N 1
ATOM 2377 C CA . ARG A 1 277 ? 0.166 -4.938 25.339 1.00 75.62 277 ARG A CA 1
ATOM 2378 C C . ARG A 1 277 ? 0.131 -3.688 24.485 1.00 75.62 277 ARG A C 1
ATOM 2380 O O . ARG A 1 277 ? 0.461 -3.754 23.305 1.00 75.62 277 ARG A O 1
ATOM 2387 N N . SER A 1 278 ? -0.243 -2.567 25.095 1.00 73.50 278 SER A N 1
ATOM 2388 C CA . SER A 1 278 ? -0.047 -1.265 24.469 1.00 73.50 278 SER A CA 1
ATOM 2389 C C . SER A 1 278 ? 1.446 -1.007 24.329 1.00 73.50 278 SER A C 1
ATOM 2391 O O . SER A 1 278 ? 2.224 -1.312 25.238 1.00 73.50 278 SER A O 1
ATOM 2393 N N . ASN A 1 279 ? 1.834 -0.410 23.210 1.00 66.69 279 ASN A N 1
ATOM 2394 C CA . ASN A 1 279 ? 3.194 0.077 23.024 1.00 66.69 279 ASN A CA 1
ATOM 2395 C C . ASN A 1 279 ? 3.426 1.420 23.756 1.00 66.69 279 ASN A C 1
ATOM 2397 O O . ASN A 1 279 ? 4.524 1.958 23.692 1.00 66.69 279 ASN A O 1
ATOM 2401 N N . GLY A 1 280 ? 2.411 1.960 24.450 1.00 61.62 280 GLY A N 1
ATOM 2402 C CA . GLY A 1 280 ? 2.474 3.221 25.204 1.00 61.62 280 GLY A CA 1
ATOM 2403 C C . GLY A 1 280 ? 2.295 4.480 24.351 1.00 61.62 280 GLY A C 1
ATOM 2404 O O . GLY A 1 280 ? 2.200 5.578 24.890 1.00 61.62 280 GLY A O 1
ATOM 2405 N N . GLU A 1 281 ? 2.212 4.328 23.031 1.00 67.19 281 GLU A N 1
ATOM 2406 C CA . GLU A 1 281 ? 2.122 5.431 22.080 1.00 67.19 281 GLU A CA 1
ATOM 2407 C C . GLU A 1 281 ? 0.661 5.669 21.675 1.00 67.19 281 GLU A C 1
ATOM 2409 O O . GLU A 1 281 ? 0.037 4.829 21.018 1.00 67.19 281 GLU A O 1
ATOM 2414 N N . VAL A 1 282 ? 0.111 6.811 22.098 1.00 82.12 282 VAL A N 1
ATOM 2415 C CA . VAL A 1 282 ? -1.207 7.296 21.669 1.00 82.12 282 VAL A CA 1
ATOM 2416 C C . VAL A 1 282 ? -0.997 8.504 20.764 1.00 82.12 282 VAL A C 1
ATOM 2418 O O . VAL A 1 282 ? -0.612 9.582 21.221 1.00 82.12 282 VAL A O 1
ATOM 2421 N N . SER A 1 283 ? -1.249 8.334 19.471 1.00 89.94 283 SER A N 1
ATOM 2422 C CA . SER A 1 283 ? -1.108 9.394 18.474 1.00 89.94 283 SER A CA 1
ATOM 2423 C C . SER A 1 283 ? -2.427 10.151 18.333 1.00 89.94 283 SER A C 1
ATOM 2425 O O . SER A 1 283 ? -3.477 9.550 18.117 1.00 89.94 283 SER A O 1
ATOM 2427 N N . LYS A 1 284 ? -2.400 11.482 18.448 1.00 92.62 284 LYS A N 1
ATOM 2428 C CA . LYS A 1 284 ? -3.583 12.322 18.199 1.00 92.62 284 LYS A CA 1
ATOM 2429 C C . LYS A 1 284 ? -3.779 12.493 16.697 1.00 92.62 284 LYS A C 1
ATOM 2431 O O . LYS A 1 284 ? -2.857 12.931 16.016 1.00 92.62 284 LYS A O 1
ATOM 2436 N N . ILE A 1 285 ? -4.981 12.212 16.209 1.00 91.69 285 ILE A N 1
ATOM 2437 C CA . ILE A 1 285 ? -5.347 12.403 14.806 1.00 91.69 285 ILE A CA 1
ATOM 2438 C C . ILE A 1 285 ? -6.026 13.763 14.678 1.00 91.69 285 ILE A C 1
ATOM 2440 O O . ILE A 1 285 ? -6.967 14.074 15.416 1.00 91.69 285 ILE A O 1
ATOM 2444 N N . ARG A 1 286 ? -5.523 14.585 13.757 1.00 91.38 286 ARG A N 1
ATOM 2445 C CA . ARG A 1 286 ? -5.994 15.952 13.535 1.00 91.38 286 ARG A CA 1
ATOM 2446 C C . ARG A 1 286 ? -6.545 16.123 12.134 1.00 91.38 286 ARG A C 1
ATOM 2448 O O . ARG A 1 286 ? -6.084 15.481 11.195 1.00 91.38 286 ARG A O 1
ATOM 2455 N N . ASP A 1 287 ? -7.516 17.013 12.020 1.00 86.56 287 ASP A N 1
ATOM 2456 C CA . ASP A 1 287 ? -8.055 17.460 10.751 1.00 86.56 287 ASP A CA 1
ATOM 2457 C C . ASP A 1 287 ? -7.560 18.877 10.448 1.00 86.56 287 ASP A C 1
ATOM 2459 O O . ASP A 1 287 ? -8.007 19.849 11.061 1.00 86.56 287 ASP A O 1
ATOM 2463 N N . ASN A 1 288 ? -6.617 18.984 9.512 1.00 82.88 288 ASN A N 1
ATOM 2464 C CA . ASN A 1 288 ? -6.054 20.264 9.084 1.00 82.88 288 ASN A CA 1
ATOM 2465 C C . ASN A 1 288 ? -7.054 21.116 8.293 1.00 82.88 288 ASN A C 1
ATOM 2467 O O . ASN A 1 288 ? -6.954 22.339 8.342 1.00 82.88 288 ASN A O 1
ATOM 2471 N N . ASP A 1 289 ? -8.044 20.498 7.646 1.00 79.38 289 ASP A N 1
ATOM 2472 C CA . ASP A 1 289 ? -9.020 21.203 6.807 1.00 79.38 289 ASP A CA 1
ATOM 2473 C C . ASP A 1 289 ? -10.013 22.000 7.668 1.00 79.38 289 ASP A C 1
ATOM 2475 O O . ASP A 1 289 ? -10.616 22.967 7.213 1.00 79.38 289 ASP A O 1
ATOM 2479 N N . ILE A 1 290 ? -10.156 21.620 8.943 1.00 79.19 290 ILE A N 1
ATOM 2480 C CA . ILE A 1 290 ? -11.048 22.249 9.926 1.00 79.19 290 ILE A CA 1
ATOM 2481 C C . ILE A 1 290 ? -10.216 22.862 11.065 1.00 79.19 290 ILE A C 1
ATOM 2483 O O . ILE A 1 290 ? -10.480 22.660 12.253 1.00 79.19 290 ILE A O 1
ATOM 2487 N N . GLY A 1 291 ? -9.141 23.572 10.713 1.00 77.94 291 GLY A N 1
ATOM 2488 C CA . GLY A 1 291 ? -8.345 24.338 11.678 1.00 77.94 291 GLY A CA 1
ATOM 2489 C C . GLY A 1 291 ? -7.480 23.489 12.617 1.00 77.94 291 GLY A C 1
ATOM 2490 O O . GLY A 1 291 ? -7.270 23.871 13.767 1.00 77.94 291 GLY A O 1
ATOM 2491 N N . ASN A 1 292 ? -6.971 22.344 12.147 1.00 84.50 292 ASN A N 1
ATOM 2492 C CA . ASN A 1 292 ? -6.069 21.450 12.895 1.00 84.50 292 ASN A CA 1
ATOM 2493 C C . ASN A 1 292 ? -6.693 20.868 14.187 1.00 84.50 292 ASN A C 1
ATOM 2495 O O . ASN A 1 292 ? -6.018 20.607 15.199 1.00 84.50 292 ASN A O 1
ATOM 2499 N N . THR A 1 293 ? -8.011 20.666 14.149 1.00 89.88 293 THR A N 1
ATOM 2500 C CA . THR A 1 293 ? -8.815 20.160 15.265 1.00 89.88 293 THR A CA 1
ATOM 2501 C C . THR A 1 293 ? -8.514 18.683 15.519 1.00 89.88 293 THR A C 1
ATOM 2503 O O . THR A 1 293 ? -8.373 17.901 14.582 1.00 89.88 293 THR A O 1
ATOM 2506 N N . ILE A 1 294 ? -8.415 18.271 16.788 1.00 91.50 294 ILE A N 1
ATOM 2507 C CA . ILE A 1 294 ? -8.260 16.851 17.141 1.00 91.50 294 ILE A CA 1
ATOM 2508 C C . ILE A 1 294 ? -9.598 16.152 16.905 1.00 91.50 294 ILE A C 1
ATOM 2510 O O . ILE A 1 294 ? -10.571 16.442 17.596 1.00 91.50 294 ILE A O 1
ATOM 2514 N N . ILE A 1 295 ? -9.621 15.216 15.963 1.00 93.31 295 ILE A N 1
ATOM 2515 C CA . ILE A 1 295 ? -10.813 14.430 15.614 1.00 93.31 295 ILE A CA 1
ATOM 2516 C C . ILE A 1 295 ? -10.812 13.040 16.256 1.00 93.31 295 ILE A C 1
ATOM 2518 O O . ILE A 1 295 ? -11.844 12.370 16.284 1.00 93.31 295 ILE A O 1
ATOM 2522 N N . GLY A 1 296 ? -9.672 12.605 16.799 1.00 93.38 296 GLY A N 1
ATOM 2523 C CA . GLY A 1 296 ? -9.561 11.321 17.475 1.00 93.38 296 GLY A CA 1
ATOM 2524 C C . GLY A 1 296 ? -8.148 10.959 17.905 1.00 93.38 296 GLY A C 1
ATOM 2525 O O . GLY A 1 296 ? -7.239 11.795 17.927 1.00 93.38 296 GLY A O 1
ATOM 2526 N N . SER A 1 297 ? -7.964 9.691 18.248 1.00 91.69 297 SER A N 1
ATOM 2527 C CA . SER A 1 297 ? -6.680 9.119 18.645 1.00 91.69 297 SER A CA 1
ATOM 2528 C C . SER A 1 297 ? -6.483 7.722 18.077 1.00 91.69 297 SER A C 1
ATOM 2530 O O . SER A 1 297 ? -7.448 6.994 17.862 1.00 91.69 297 SER A O 1
ATOM 2532 N N . LYS A 1 298 ? -5.217 7.357 17.887 1.00 92.56 298 LYS A N 1
ATOM 2533 C CA . LYS A 1 298 ? -4.751 6.036 17.481 1.00 92.56 298 LYS A CA 1
ATOM 2534 C C . LYS A 1 298 ? -3.894 5.434 18.583 1.00 92.56 298 LYS A C 1
ATOM 2536 O O . LYS A 1 298 ? -2.941 6.074 19.025 1.00 92.56 298 LYS A O 1
ATOM 2541 N N . THR A 1 299 ? -4.184 4.199 18.969 1.00 88.75 299 THR A N 1
ATOM 2542 C CA . THR A 1 299 ? -3.405 3.442 19.956 1.00 88.75 299 THR A CA 1
ATOM 2543 C C . THR A 1 299 ? -2.935 2.130 19.347 1.00 88.75 299 THR A C 1
ATOM 2545 O O . THR A 1 299 ? -3.720 1.419 18.725 1.00 88.75 299 THR A O 1
ATOM 2548 N N . LYS A 1 300 ? -1.654 1.785 19.520 1.00 88.06 300 LYS A N 1
ATOM 2549 C CA . LYS A 1 300 ? -1.082 0.542 18.981 1.00 88.06 300 LYS A CA 1
ATOM 2550 C C . LYS A 1 300 ? -0.892 -0.514 20.066 1.00 88.06 300 LYS A C 1
ATOM 2552 O O . LYS A 1 300 ? -0.312 -0.241 21.122 1.00 88.06 300 LYS A O 1
ATOM 2557 N N . PHE A 1 301 ? -1.302 -1.737 19.758 1.00 84.94 301 PHE A N 1
ATOM 2558 C CA . PHE A 1 301 ? -1.179 -2.910 20.612 1.00 84.94 301 PHE A CA 1
ATOM 2559 C C . PHE A 1 301 ? -0.472 -4.049 19.878 1.00 84.94 301 PHE A C 1
ATOM 2561 O O . PHE A 1 301 ? -0.671 -4.248 18.681 1.00 84.94 301 PHE A O 1
ATOM 2568 N N . SER A 1 302 ? 0.320 -4.828 20.613 1.00 85.06 302 SER A N 1
ATOM 2569 C CA . SER A 1 302 ? 0.952 -6.062 20.127 1.00 85.06 302 SER A CA 1
ATOM 2570 C C . SER A 1 302 ? 0.512 -7.246 20.990 1.00 85.06 302 SER A C 1
ATOM 2572 O O . SER A 1 302 ? 0.388 -7.099 22.211 1.00 85.06 302 SER A O 1
ATOM 2574 N N . PHE A 1 303 ? 0.276 -8.412 20.388 1.00 83.50 303 PHE A N 1
ATOM 2575 C CA . PHE A 1 303 ? -0.100 -9.617 21.134 1.00 83.50 303 PHE A CA 1
ATOM 2576 C C . PHE A 1 303 ? 1.136 -10.452 21.505 1.00 83.50 303 PHE A C 1
ATOM 2578 O O . PHE A 1 303 ? 1.961 -10.777 20.647 1.00 83.50 303 PHE A O 1
ATOM 2585 N N . ASN A 1 304 ? 1.271 -10.818 22.784 1.00 78.75 304 ASN A N 1
ATOM 2586 C CA . ASN A 1 304 ? 2.448 -11.524 23.307 1.00 78.75 304 ASN A CA 1
ATOM 2587 C C . ASN A 1 304 ? 2.076 -12.869 23.957 1.00 78.75 304 ASN A C 1
ATOM 2589 O O . ASN A 1 304 ? 1.083 -12.950 24.687 1.00 78.75 304 ASN A O 1
ATOM 2593 N N . LEU A 1 305 ? 2.933 -13.879 23.760 1.00 75.38 305 LEU A N 1
ATOM 2594 C CA . LEU A 1 305 ? 2.822 -15.241 24.302 1.00 75.38 305 LEU A CA 1
ATOM 2595 C C . LEU A 1 305 ? 3.870 -15.477 25.401 1.00 75.38 305 LEU A C 1
ATOM 2597 O O . LEU A 1 305 ? 4.978 -15.874 25.118 1.00 75.38 305 LEU A O 1
ATOM 2601 N N . ASN A 1 306 ? 3.575 -15.252 26.671 1.00 64.44 306 ASN A N 1
ATOM 2602 C CA . ASN A 1 306 ? 4.566 -15.227 27.752 1.00 64.44 306 ASN A CA 1
ATOM 2603 C C . ASN A 1 306 ? 5.287 -16.581 27.971 1.00 64.44 306 ASN A C 1
ATOM 2605 O O . ASN A 1 306 ? 4.851 -17.397 28.779 1.00 64.44 306 ASN A O 1
ATOM 2609 N N . GLN A 1 307 ? 6.439 -16.754 27.313 1.00 54.59 307 GLN A N 1
ATOM 2610 C CA . GLN A 1 307 ? 7.521 -17.662 27.730 1.00 54.59 307 GLN A CA 1
ATOM 2611 C C . GLN A 1 307 ? 8.918 -17.009 27.712 1.00 54.59 307 GLN A C 1
ATOM 2613 O O . GLN A 1 307 ? 9.865 -17.594 28.222 1.00 54.59 307 GLN A O 1
ATOM 2618 N N . SER A 1 308 ? 9.087 -15.789 27.182 1.00 52.25 308 SER A N 1
ATOM 2619 C CA . SER A 1 308 ? 10.386 -15.084 27.141 1.00 52.25 308 SER A CA 1
ATOM 2620 C C . SER A 1 308 ? 10.229 -13.684 26.519 1.00 52.25 308 SER A C 1
ATOM 2622 O O . SER A 1 308 ? 9.253 -13.429 25.819 1.00 52.25 308 SER A O 1
ATOM 2624 N N . VAL A 1 309 ? 11.176 -12.758 26.708 1.00 51.03 309 VAL A N 1
ATOM 2625 C CA . VAL A 1 309 ? 11.191 -11.435 26.031 1.00 51.03 309 VAL A CA 1
ATOM 2626 C C . VAL A 1 309 ? 11.157 -11.567 24.490 1.00 51.03 309 VAL A C 1
ATOM 2628 O O . VAL A 1 309 ? 10.720 -10.646 23.801 1.00 51.03 309 VAL A O 1
ATOM 2631 N N . PHE A 1 310 ? 11.501 -12.748 23.963 1.00 49.56 310 PHE A N 1
ATOM 2632 C CA . PHE A 1 310 ? 11.503 -13.105 22.540 1.00 49.56 310 PHE A CA 1
ATOM 2633 C C . PHE A 1 310 ? 10.174 -13.679 22.005 1.00 49.56 310 PHE A C 1
ATOM 2635 O O . PHE A 1 310 ? 10.105 -14.110 20.862 1.00 49.56 310 PHE A O 1
ATOM 2642 N N . SER A 1 311 ? 9.099 -13.680 22.796 1.00 57.91 311 SER A N 1
ATOM 2643 C CA . SER A 1 311 ? 7.816 -14.328 22.458 1.00 57.91 311 SER A CA 1
ATOM 2644 C C . SER A 1 311 ? 6.732 -13.366 21.940 1.00 57.91 311 SER A C 1
ATOM 2646 O O . SER A 1 311 ? 5.555 -13.420 22.320 1.00 57.91 311 SER A O 1
ATOM 2648 N N . ARG A 1 312 ? 7.137 -12.413 21.097 1.00 65.88 312 ARG A N 1
ATOM 2649 C CA . ARG A 1 312 ? 6.193 -11.523 20.410 1.00 65.88 312 ARG A CA 1
ATOM 2650 C C . ARG A 1 312 ? 5.592 -12.270 19.226 1.00 65.88 312 ARG A C 1
ATOM 2652 O O . ARG A 1 312 ? 6.331 -12.857 18.444 1.00 65.88 312 ARG A O 1
ATOM 2659 N N . THR A 1 313 ? 4.271 -12.237 19.105 1.00 80.62 313 THR A N 1
ATOM 2660 C CA . THR A 1 313 ? 3.607 -12.767 17.908 1.00 80.62 313 THR A CA 1
ATOM 2661 C C . THR A 1 313 ? 3.668 -11.749 16.775 1.00 80.62 313 THR A C 1
ATOM 2663 O O . THR A 1 313 ? 3.982 -10.573 16.986 1.00 80.62 313 THR A O 1
ATOM 2666 N N . GLY A 1 314 ? 3.307 -12.197 15.576 1.00 84.50 314 GLY A N 1
ATOM 2667 C CA . GLY A 1 314 ? 3.109 -11.336 14.414 1.00 84.50 314 GLY A CA 1
ATOM 2668 C C . GLY A 1 314 ? 1.952 -10.337 14.523 1.00 84.50 314 GLY A C 1
ATOM 2669 O O . GLY A 1 314 ? 1.843 -9.435 13.691 1.00 84.50 314 GLY A O 1
ATOM 2670 N N . TRP A 1 315 ? 1.076 -10.495 15.520 1.00 87.81 315 TRP A N 1
ATOM 2671 C CA . TRP A 1 315 ? -0.204 -9.798 15.601 1.00 87.81 315 TRP A CA 1
ATOM 2672 C C . TRP A 1 315 ? -0.105 -8.404 16.212 1.00 87.81 315 TRP A C 1
ATOM 2674 O O . TRP A 1 315 ? 0.398 -8.216 17.328 1.00 87.81 315 TRP A O 1
ATOM 2684 N N . LYS A 1 316 ? -0.681 -7.428 15.506 1.00 89.75 316 LYS A N 1
ATOM 2685 C CA . LYS A 1 316 ? -0.792 -6.035 15.947 1.00 89.75 316 LYS A CA 1
ATOM 2686 C C . LYS A 1 316 ? -2.198 -5.496 15.720 1.00 89.75 316 LYS A C 1
ATOM 2688 O O . LYS A 1 316 ? -2.810 -5.786 14.696 1.00 89.75 316 LYS A O 1
ATOM 2693 N N . VAL A 1 317 ? -2.671 -4.671 16.649 1.00 90.56 317 VAL A N 1
ATOM 2694 C CA . VAL A 1 317 ? -3.917 -3.903 16.523 1.00 90.56 317 VAL A CA 1
ATOM 2695 C C . VAL A 1 317 ? -3.601 -2.422 16.588 1.00 90.56 317 VAL A C 1
ATOM 2697 O O . VAL A 1 317 ? -2.905 -1.972 17.494 1.00 90.56 317 VAL A O 1
ATOM 2700 N N . GLU A 1 318 ? -4.144 -1.664 15.647 1.00 92.56 318 GLU A N 1
ATOM 2701 C CA . GLU A 1 318 ? -4.261 -0.215 15.742 1.00 92.56 318 GLU A CA 1
ATOM 2702 C C . GLU A 1 318 ? -5.724 0.126 16.029 1.00 92.56 318 GLU A C 1
ATOM 2704 O O . GLU A 1 318 ? -6.606 -0.156 15.218 1.00 92.56 318 GLU A O 1
ATOM 2709 N N . GLU A 1 319 ? -5.987 0.683 17.204 1.00 91.56 319 GLU A N 1
ATOM 2710 C CA . GLU A 1 319 ? -7.317 1.079 17.659 1.00 91.56 319 GLU A CA 1
ATOM 2711 C C . GLU A 1 319 ? -7.516 2.578 17.462 1.00 91.56 319 GLU A C 1
ATOM 2713 O O . GLU A 1 319 ? -6.663 3.383 17.842 1.00 91.56 319 GLU A O 1
ATOM 2718 N N . PHE A 1 320 ? -8.653 2.937 16.878 1.00 93.50 320 PHE A N 1
ATOM 2719 C CA . PHE A 1 320 ? -9.021 4.293 16.508 1.00 93.50 320 PHE A CA 1
ATOM 2720 C C . PHE A 1 320 ? -10.269 4.729 17.265 1.00 93.50 320 PHE A C 1
ATOM 2722 O O . PHE A 1 320 ? -11.339 4.132 17.119 1.00 93.50 320 PHE A O 1
ATOM 2729 N N . ASP A 1 321 ? -10.129 5.810 18.025 1.00 91.81 321 ASP A N 1
ATOM 2730 C CA . ASP A 1 321 ? -11.184 6.415 18.831 1.00 91.81 321 ASP A CA 1
ATOM 2731 C C . ASP A 1 321 ? -11.510 7.821 18.333 1.00 91.81 321 ASP A C 1
ATOM 2733 O O . ASP A 1 321 ? -10.611 8.592 17.999 1.00 91.81 321 ASP A O 1
ATOM 2737 N N . LEU A 1 322 ? -12.793 8.187 18.343 1.00 92.44 322 LEU A N 1
ATOM 2738 C CA . LEU A 1 322 ? -13.225 9.561 18.076 1.00 92.44 322 LEU A CA 1
ATOM 2739 C C . LEU A 1 322 ? -12.943 10.489 19.263 1.00 92.44 322 LEU A C 1
ATOM 2741 O O . LEU A 1 322 ? -12.954 10.074 20.422 1.00 92.44 322 LEU A O 1
ATOM 2745 N N . ALA A 1 323 ? -12.767 11.773 18.960 1.00 89.88 323 ALA A N 1
ATOM 2746 C CA . ALA A 1 323 ? -12.826 12.866 19.918 1.00 89.88 323 ALA A CA 1
ATOM 2747 C C . ALA A 1 323 ? -14.060 13.741 19.598 1.00 89.88 323 ALA A C 1
ATOM 2749 O O . ALA A 1 323 ? -14.112 14.324 18.515 1.00 89.88 323 ALA A O 1
ATOM 2750 N N . PRO A 1 324 ? -15.058 13.854 20.500 1.00 88.38 324 PRO A N 1
ATOM 2751 C CA . PRO A 1 324 ? -15.152 13.193 21.805 1.00 88.38 324 PRO A CA 1
ATOM 2752 C C . PRO A 1 324 ? -15.366 11.665 21.699 1.00 88.38 324 PRO A C 1
ATOM 2754 O O . PRO A 1 324 ? -15.860 11.190 20.672 1.00 88.38 324 PRO A O 1
ATOM 2757 N N . PRO A 1 325 ? -15.025 10.893 22.755 1.00 85.56 325 PRO A N 1
ATOM 2758 C CA . PRO A 1 325 ? -15.151 9.437 22.755 1.00 85.56 325 PRO A CA 1
ATOM 2759 C C . PRO A 1 325 ? -16.568 8.960 22.449 1.00 85.56 325 PRO A C 1
ATOM 2761 O O . PRO A 1 325 ? -17.552 9.507 22.948 1.00 85.56 325 PRO A O 1
ATOM 2764 N N . SER A 1 326 ? -16.661 7.889 21.665 1.00 87.44 326 SER A N 1
ATOM 2765 C CA . SER A 1 326 ? -17.928 7.297 21.248 1.00 87.44 326 SER A CA 1
ATOM 2766 C C . SER A 1 326 ? -18.123 5.889 21.826 1.00 87.44 326 SER A C 1
ATOM 2768 O O . SER A 1 326 ? -17.211 5.293 22.404 1.00 87.44 326 SER A O 1
ATOM 2770 N N . LYS A 1 327 ? -19.320 5.323 21.624 1.00 87.38 327 LYS A N 1
ATOM 2771 C CA . LYS A 1 327 ? -19.634 3.921 21.958 1.00 87.38 327 LYS A CA 1
ATOM 2772 C C . LYS A 1 327 ? -18.917 2.902 21.064 1.00 87.38 327 LYS A C 1
ATOM 2774 O O . LYS A 1 327 ? -19.055 1.708 21.311 1.00 87.38 327 LYS A O 1
ATOM 2779 N N . TRP A 1 328 ? -18.202 3.347 20.037 1.00 90.31 328 TRP A N 1
ATOM 2780 C CA . TRP A 1 328 ? -17.510 2.508 19.068 1.00 90.31 328 TRP A CA 1
ATOM 2781 C C . TRP A 1 328 ? -16.075 2.988 18.835 1.00 90.31 328 TRP A C 1
ATOM 2783 O O . TRP A 1 328 ? -15.799 4.190 18.869 1.00 90.31 328 TRP A O 1
ATOM 2793 N N . SER A 1 329 ? -15.214 2.031 18.519 1.00 91.62 329 SER A N 1
ATOM 2794 C CA . SER A 1 329 ? -13.869 2.221 17.977 1.00 91.62 329 SER A CA 1
ATOM 2795 C C . SER A 1 329 ? -13.744 1.415 16.688 1.00 91.62 329 SER A C 1
ATOM 2797 O O . SER A 1 329 ? -14.502 0.464 16.469 1.00 91.62 329 SER A O 1
ATOM 2799 N N . VAL A 1 330 ? -12.791 1.774 15.832 1.00 93.31 330 VAL A N 1
ATOM 2800 C CA . VAL A 1 330 ? -12.366 0.900 14.729 1.00 93.31 330 VAL A CA 1
ATOM 2801 C C . VAL A 1 330 ? -11.025 0.291 15.082 1.00 93.31 330 VAL A C 1
ATOM 2803 O O . VAL A 1 330 ? -10.120 1.010 15.489 1.00 93.31 330 VAL A O 1
ATOM 2806 N N . CYS A 1 331 ? -10.876 -1.013 14.885 1.00 92.75 331 CYS A N 1
ATOM 2807 C CA . CYS A 1 331 ? -9.602 -1.703 15.017 1.00 92.75 331 CYS A CA 1
ATOM 2808 C C . CYS A 1 331 ? -9.120 -2.171 13.645 1.00 92.75 331 CYS A C 1
ATOM 2810 O O . CYS A 1 331 ? -9.825 -2.915 12.964 1.00 92.75 331 CYS A O 1
ATOM 2812 N N . LYS A 1 332 ? -7.900 -1.774 13.278 1.00 93.81 332 LYS A N 1
ATOM 2813 C CA . LYS A 1 332 ? -7.123 -2.375 12.193 1.00 93.81 332 LYS A CA 1
ATOM 2814 C C . LYS A 1 332 ? -6.245 -3.471 12.789 1.00 93.81 332 LYS A C 1
ATOM 2816 O O . LYS A 1 332 ? -5.342 -3.188 13.574 1.00 93.81 332 LYS A O 1
ATOM 2821 N N . LEU A 1 333 ? -6.519 -4.718 12.438 1.00 92.38 333 LEU A N 1
ATOM 2822 C CA . LEU A 1 333 ? -5.780 -5.898 12.868 1.00 92.38 333 LEU A CA 1
ATOM 2823 C C . LEU A 1 333 ? -4.844 -6.338 11.740 1.00 92.38 333 LEU A C 1
ATOM 2825 O O . LEU A 1 333 ? -5.271 -6.456 10.597 1.00 92.38 333 LEU A O 1
ATOM 2829 N N . THR A 1 334 ? -3.575 -6.580 12.056 1.00 91.75 334 THR A N 1
ATOM 2830 C CA . THR A 1 334 ? -2.556 -7.012 11.087 1.00 91.75 334 THR A CA 1
ATOM 2831 C C . THR A 1 334 ? -1.762 -8.188 11.631 1.00 91.75 334 THR A C 1
ATOM 2833 O O . THR A 1 334 ? -1.534 -8.280 12.842 1.00 91.75 334 THR A O 1
ATOM 2836 N N . TYR A 1 335 ? -1.317 -9.063 10.734 1.00 89.31 335 TYR A N 1
ATOM 2837 C CA . TYR A 1 335 ? -0.407 -10.158 11.050 1.00 89.31 335 TYR A CA 1
ATOM 2838 C C . TYR A 1 335 ? 0.813 -10.115 10.128 1.00 89.31 335 TYR A C 1
ATOM 2840 O O . TYR A 1 335 ? 0.683 -10.020 8.911 1.00 89.31 335 TYR A O 1
ATOM 2848 N N . LYS A 1 336 ? 2.011 -10.183 10.711 1.00 85.75 336 LYS A N 1
ATOM 2849 C CA . LYS A 1 336 ? 3.266 -10.392 9.978 1.00 85.75 336 LYS A CA 1
ATOM 2850 C C . LYS A 1 336 ? 3.836 -11.746 10.368 1.00 85.75 336 LYS A C 1
ATOM 2852 O O . LYS A 1 336 ? 3.880 -12.038 11.558 1.00 85.75 336 LYS A O 1
ATOM 2857 N N . ASP A 1 337 ? 4.297 -12.536 9.403 1.00 78.31 337 ASP A N 1
ATOM 2858 C CA . ASP A 1 337 ? 4.894 -13.838 9.709 1.00 78.31 337 ASP A CA 1
ATOM 2859 C C . ASP A 1 337 ? 6.096 -13.642 10.645 1.00 78.31 337 ASP A C 1
ATOM 2861 O O . ASP A 1 337 ? 7.038 -12.907 10.340 1.00 78.31 337 ASP A O 1
ATOM 2865 N N . GLY A 1 338 ? 6.017 -14.241 11.831 1.00 61.72 338 GLY A N 1
ATOM 2866 C CA . GLY A 1 338 ? 7.091 -14.237 12.816 1.00 61.72 338 GLY A CA 1
ATOM 2867 C C . GLY A 1 338 ? 7.914 -15.520 12.737 1.00 61.72 338 GLY A C 1
ATOM 2868 O O . GLY A 1 338 ? 7.443 -16.545 12.258 1.00 61.72 338 GLY A O 1
ATOM 2869 N N . SER A 1 339 ? 9.127 -15.496 13.286 1.00 50.66 339 SER A N 1
ATOM 2870 C CA . SER A 1 339 ? 9.966 -16.689 13.483 1.00 50.66 339 SER A CA 1
ATOM 2871 C C . SER A 1 339 ? 9.509 -17.574 14.658 1.00 50.66 339 SER A C 1
ATOM 2873 O O . SER A 1 339 ? 10.302 -18.353 15.191 1.00 50.66 339 SER A O 1
ATOM 2875 N N . SER A 1 340 ? 8.266 -17.420 15.131 1.00 52.03 340 SER A N 1
ATOM 2876 C CA . SER A 1 340 ? 7.792 -18.081 16.346 1.00 52.03 340 SER A CA 1
ATOM 2877 C C . SER A 1 340 ? 7.561 -19.579 16.097 1.00 52.03 340 SER A C 1
ATOM 2879 O O . SER A 1 340 ? 7.100 -19.999 15.040 1.00 52.03 340 SER A O 1
ATOM 2881 N N . SER A 1 341 ? 7.893 -20.412 17.086 1.00 50.38 341 SER A N 1
ATOM 2882 C CA . SER A 1 341 ? 7.669 -21.866 17.054 1.00 50.38 341 SER A CA 1
ATOM 2883 C C . SER A 1 341 ? 6.210 -22.269 17.322 1.00 50.38 341 SER A C 1
ATOM 2885 O O . SER A 1 341 ? 5.904 -23.458 17.402 1.00 50.38 341 SER A O 1
ATOM 2887 N N . VAL A 1 342 ? 5.315 -21.294 17.507 1.00 58.72 342 VAL A N 1
ATOM 2888 C CA . VAL A 1 342 ? 3.904 -21.496 17.850 1.00 58.72 342 VAL A CA 1
ATOM 2889 C C . VAL A 1 342 ? 3.067 -21.233 16.605 1.00 58.72 342 VAL A C 1
ATOM 2891 O O . VAL A 1 342 ? 3.277 -20.227 15.937 1.00 58.72 342 VAL A O 1
ATOM 2894 N N . ASP A 1 343 ? 2.102 -22.108 16.306 1.00 66.31 343 ASP A N 1
ATOM 2895 C CA . ASP A 1 343 ? 1.147 -21.898 15.211 1.00 66.31 343 ASP A CA 1
ATOM 2896 C C . ASP A 1 343 ? 0.184 -20.753 15.571 1.00 66.31 343 ASP A C 1
ATOM 2898 O O . ASP A 1 343 ? -0.904 -20.960 16.105 1.00 66.31 343 ASP A O 1
ATOM 2902 N N . ASP A 1 344 ? 0.644 -19.523 15.345 1.00 70.31 344 ASP A N 1
ATOM 2903 C CA . ASP A 1 344 ? -0.085 -18.274 15.567 1.00 70.31 344 ASP A CA 1
ATOM 2904 C C . ASP A 1 344 ? -0.679 -17.711 14.266 1.00 70.31 344 ASP A C 1
ATOM 2906 O O . ASP A 1 344 ? -1.163 -16.579 14.246 1.00 70.31 344 ASP A O 1
ATOM 2910 N N . ARG A 1 345 ? -0.663 -18.494 13.180 1.00 76.06 345 ARG A N 1
ATOM 2911 C CA . ARG A 1 345 ? -1.158 -18.076 11.867 1.00 76.06 345 ARG A CA 1
ATOM 2912 C C . ARG A 1 345 ? -2.676 -17.856 11.879 1.00 76.06 345 ARG A C 1
ATOM 2914 O O . ARG A 1 345 ? -3.400 -18.575 12.573 1.00 76.06 345 ARG A O 1
ATOM 2921 N N . PRO A 1 346 ? -3.185 -16.894 11.089 1.00 74.38 346 PRO A N 1
ATOM 2922 C CA . PRO A 1 346 ? -4.618 -16.678 10.938 1.00 74.38 346 PRO A CA 1
ATOM 2923 C C . PRO A 1 346 ? -5.317 -17.961 10.483 1.00 74.38 346 PRO A C 1
ATOM 2925 O O . PRO A 1 346 ? -4.922 -18.576 9.490 1.00 74.38 346 PRO A O 1
ATOM 2928 N N . ARG A 1 347 ? -6.389 -18.350 11.178 1.00 71.56 347 ARG A N 1
ATOM 2929 C CA . ARG A 1 347 ? -7.286 -19.402 10.699 1.00 71.56 347 ARG A CA 1
ATOM 2930 C C . ARG A 1 347 ? -8.232 -18.790 9.678 1.00 71.56 347 ARG A C 1
ATOM 2932 O O . ARG A 1 347 ? -9.237 -18.192 10.042 1.00 71.56 347 ARG A O 1
ATOM 2939 N N . LEU A 1 348 ? -7.877 -18.910 8.405 1.00 63.94 348 LEU A N 1
ATOM 2940 C CA . LEU A 1 348 ? -8.793 -18.591 7.318 1.00 63.94 348 LEU A CA 1
ATOM 2941 C C . LEU A 1 348 ? -9.741 -19.781 7.097 1.00 63.94 348 LEU A C 1
ATOM 2943 O O . LEU A 1 348 ? -9.296 -20.930 7.216 1.00 63.94 348 LE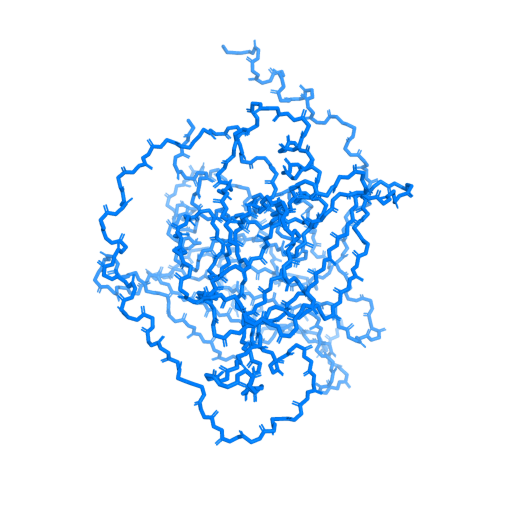U A O 1
ATOM 2947 N N . PRO A 1 349 ? -11.022 -19.543 6.767 1.00 53.72 349 PRO A N 1
ATOM 2948 C CA . PRO A 1 349 ? -11.906 -20.596 6.281 1.00 53.72 349 PRO A CA 1
ATOM 2949 C C . PRO A 1 349 ? -11.234 -21.374 5.137 1.00 53.72 349 PRO A C 1
ATOM 2951 O O . PRO A 1 349 ? -10.483 -20.789 4.348 1.00 53.72 349 PRO A O 1
ATOM 2954 N N . ARG A 1 350 ? -11.471 -22.695 5.059 1.00 42.22 350 ARG A N 1
ATOM 2955 C CA . ARG A 1 350 ? -11.013 -23.512 3.919 1.00 42.22 350 ARG A CA 1
ATOM 2956 C C . ARG A 1 350 ? -11.531 -22.887 2.626 1.00 42.22 350 ARG A C 1
ATOM 2958 O O . ARG A 1 350 ? -12.637 -22.356 2.615 1.00 42.22 350 ARG A O 1
ATOM 2965 N N . GLU A 1 351 ? -10.732 -22.963 1.565 1.00 40.50 351 GLU A N 1
ATOM 2966 C CA . GLU A 1 351 ? -11.138 -22.546 0.224 1.00 40.50 351 GLU A CA 1
ATOM 2967 C C . GLU A 1 351 ? -12.309 -23.401 -0.247 1.00 40.50 351 GLU A C 1
ATOM 2969 O O . GLU A 1 351 ? -12.151 -24.429 -0.895 1.00 40.50 351 GLU A O 1
ATOM 2974 N N . GLU A 1 352 ? -13.518 -22.975 0.084 1.00 32.44 352 GLU A N 1
ATOM 2975 C CA . GLU A 1 352 ? -14.622 -23.192 -0.822 1.00 32.44 352 GLU A CA 1
ATOM 2976 C C . GLU A 1 352 ? -14.365 -22.218 -1.964 1.00 32.44 352 GLU A C 1
ATOM 2978 O O . GLU A 1 352 ? -14.559 -21.010 -1.822 1.00 32.44 352 GLU A O 1
ATOM 2983 N N . HIS A 1 353 ? -13.802 -22.733 -3.062 1.00 33.19 353 HIS A N 1
ATOM 2984 C CA . HIS A 1 353 ? -13.725 -21.992 -4.314 1.00 33.19 353 HIS A CA 1
ATOM 2985 C C . HIS A 1 353 ? -15.064 -21.278 -4.507 1.00 33.19 353 HIS A C 1
ATOM 2987 O O . HIS A 1 353 ? -16.100 -21.953 -4.441 1.00 33.19 353 HIS A O 1
ATOM 2993 N N . PRO A 1 354 ? -15.083 -19.953 -4.727 1.00 33.81 354 PRO A N 1
ATOM 2994 C CA . PRO A 1 354 ? -16.320 -19.277 -5.040 1.00 33.81 354 PRO A CA 1
ATOM 2995 C C . PRO A 1 354 ? -16.779 -19.815 -6.393 1.00 33.81 354 PRO A C 1
ATOM 2997 O O . PRO A 1 354 ? -16.362 -19.346 -7.450 1.00 33.81 354 PRO A O 1
ATOM 3000 N N . LYS A 1 355 ? -17.634 -20.841 -6.367 1.00 33.59 355 LYS A N 1
ATOM 3001 C CA . LYS A 1 355 ? -18.490 -21.185 -7.491 1.00 33.59 355 LYS A CA 1
ATOM 3002 C C . LYS A 1 355 ? -19.386 -19.972 -7.696 1.00 33.59 355 LYS A C 1
ATOM 3004 O O . LYS A 1 355 ? -20.404 -19.838 -7.038 1.00 33.59 355 LYS A O 1
ATOM 3009 N N . LEU A 1 356 ? -18.947 -19.081 -8.580 1.00 39.34 356 LEU A N 1
ATOM 3010 C CA . LEU A 1 356 ? -19.793 -18.155 -9.323 1.00 39.34 356 LEU A CA 1
ATOM 3011 C C . LEU A 1 356 ? -20.789 -17.357 -8.459 1.00 39.34 356 LEU A C 1
ATOM 3013 O O . LEU A 1 356 ? -21.991 -17.419 -8.677 1.00 39.34 356 LEU A O 1
ATOM 3017 N N . ALA A 1 357 ? -20.287 -16.483 -7.583 1.00 36.22 357 ALA A N 1
ATOM 3018 C CA . ALA A 1 357 ? -21.089 -15.403 -6.979 1.00 36.22 357 ALA A CA 1
ATOM 3019 C C . ALA A 1 357 ? -21.429 -14.263 -7.978 1.00 36.22 357 ALA A C 1
ATOM 3021 O O . ALA A 1 357 ? -21.800 -13.160 -7.584 1.00 36.22 357 ALA A O 1
ATOM 3022 N N . TRP A 1 358 ? -21.268 -14.503 -9.287 1.00 37.06 358 TRP A N 1
ATOM 3023 C CA . TRP A 1 358 ? -21.686 -13.586 -10.353 1.00 37.06 358 TRP A CA 1
ATOM 3024 C C . TRP A 1 358 ? -23.162 -13.757 -10.735 1.00 37.06 358 TRP A C 1
ATOM 3026 O O . TRP A 1 358 ? -23.723 -12.850 -11.348 1.00 37.06 358 TRP A O 1
ATOM 3036 N N . GLN A 1 359 ? -23.791 -14.886 -10.384 1.00 35.72 359 GLN A N 1
ATOM 3037 C CA . GLN A 1 359 ? -25.216 -15.114 -10.646 1.00 35.72 359 GLN A CA 1
ATOM 3038 C C . GLN A 1 359 ? -26.094 -14.320 -9.661 1.00 35.72 359 GLN A C 1
ATOM 3040 O O . GLN A 1 359 ? -26.982 -13.594 -10.093 1.00 35.72 359 GLN A O 1
ATOM 3045 N N . ASP A 1 360 ? -25.743 -14.314 -8.371 1.00 38.25 360 ASP A N 1
ATOM 3046 C CA . ASP A 1 360 ? -26.538 -13.661 -7.315 1.00 38.25 360 ASP A CA 1
ATOM 3047 C C . ASP A 1 360 ? -26.592 -12.120 -7.428 1.00 38.25 360 ASP A C 1
ATOM 3049 O O . ASP A 1 360 ? -27.495 -11.474 -6.898 1.00 38.25 360 ASP A O 1
ATOM 3053 N N . LEU A 1 361 ? -25.636 -11.502 -8.137 1.00 38.72 361 LEU A N 1
ATOM 3054 C CA . LEU A 1 361 ? -25.619 -10.056 -8.415 1.00 38.72 361 LEU A CA 1
ATOM 3055 C C . LEU A 1 361 ? -26.386 -9.661 -9.686 1.00 38.72 361 LEU A C 1
ATOM 3057 O O . LEU A 1 361 ? -26.676 -8.477 -9.859 1.00 38.72 361 LEU A O 1
ATOM 3061 N N . LYS A 1 362 ? -26.714 -10.615 -10.567 1.00 37.28 362 LYS A N 1
ATOM 3062 C CA . LYS A 1 362 ? -27.597 -10.363 -11.717 1.00 37.28 362 LYS A CA 1
ATOM 3063 C C . LYS A 1 362 ? -29.062 -10.349 -11.297 1.00 37.28 362 LYS A C 1
ATOM 3065 O O . LYS A 1 362 ? -29.791 -9.464 -11.733 1.00 37.28 362 LYS A O 1
ATOM 3070 N N . ASP A 1 363 ? -29.446 -11.225 -10.375 1.00 37.47 363 ASP A N 1
ATOM 3071 C CA . ASP A 1 363 ? -30.837 -11.337 -9.920 1.00 37.47 363 ASP A CA 1
ATOM 3072 C C . ASP A 1 363 ? -31.297 -10.089 -9.137 1.00 37.47 363 ASP A C 1
ATOM 3074 O O . ASP A 1 363 ? -32.451 -9.683 -9.211 1.00 37.47 363 ASP A O 1
ATOM 3078 N N . LEU A 1 364 ? -30.371 -9.377 -8.481 1.00 38.53 364 LEU A N 1
ATOM 3079 C CA . LEU A 1 364 ? -30.637 -8.076 -7.844 1.00 38.53 364 LEU A CA 1
ATOM 3080 C C . LEU A 1 364 ? -30.813 -6.911 -8.833 1.00 38.53 364 LEU A C 1
ATOM 3082 O O . LEU A 1 364 ? -31.250 -5.832 -8.428 1.00 38.53 364 LEU A O 1
ATOM 3086 N N . HIS A 1 365 ? -30.452 -7.099 -10.104 1.00 38.34 365 HIS A N 1
ATOM 3087 C CA . HIS A 1 365 ? -30.512 -6.061 -11.134 1.00 38.34 365 HIS A CA 1
ATOM 3088 C C . HIS A 1 365 ? -31.710 -6.220 -12.086 1.00 38.34 365 HIS A C 1
ATOM 3090 O O . HIS A 1 365 ? -31.974 -5.300 -12.861 1.00 38.34 365 HIS A O 1
ATOM 3096 N N . GLU A 1 366 ? -32.434 -7.344 -12.013 1.00 38.16 366 GLU A N 1
ATOM 3097 C CA . GLU A 1 366 ? -33.611 -7.639 -12.846 1.00 38.16 366 GLU A CA 1
ATOM 3098 C C . GLU A 1 366 ? -34.962 -7.463 -12.115 1.00 38.16 366 GLU A C 1
ATOM 3100 O O . GLU A 1 366 ? -36.005 -7.529 -12.760 1.00 38.16 366 GLU A O 1
ATOM 3105 N N . GLU A 1 367 ? -34.976 -7.144 -10.812 1.00 39.28 367 GLU A N 1
ATOM 3106 C CA . GLU A 1 367 ? -36.212 -6.916 -10.027 1.00 39.28 367 GLU A CA 1
ATOM 3107 C C . GLU A 1 367 ? -36.489 -5.448 -9.611 1.00 39.28 367 GLU A C 1
ATOM 3109 O O . GLU A 1 367 ? -37.230 -5.210 -8.658 1.00 39.28 367 GLU A O 1
ATOM 3114 N N . ASN A 1 368 ? -35.968 -4.432 -10.316 1.00 35.88 368 ASN A N 1
ATOM 3115 C CA . ASN A 1 368 ? -36.453 -3.041 -10.162 1.00 35.88 368 ASN A CA 1
ATOM 3116 C C . ASN A 1 368 ? -36.631 -2.299 -11.484 1.00 35.88 368 ASN A C 1
ATOM 3118 O O . ASN A 1 368 ? -35.623 -2.145 -12.211 1.00 35.88 368 ASN A O 1
#

Foldseek 3Di:
DDPLVVAQKAQAFDLQCCLPVPVVCVVVPVPDDDPAEADACFQADNVPPPPDPDVRHDVQKHKHKYFADPVGRPQPDLDHHPHYQWGKHWDDKDFQFDPDPVRDGFWMKTKIWIFGHDPVSHTDGTAQKIKIWIGGPVDDGIIMIMIGGDPVCVVDPDDDDDDDDDPPPDPPVVVVVPPPPPPDDDDDPVNCQGRIARRHDLVCCLPSPVVCVQVDDDPDDPAEADACLQDQNQPPAPEDDSRHDPQKHKHKYFDDPVSVVSQVDQRDDDDSFKHKDWPPDKAFDFDVVVPRHGFWIKTKIWIAGPPDPLGTFQKMWIWIATVVGGRIIMIMIGGDDDPDPDPSDHDHPPDPPPPCPVVVVVVVVPPD

Secondary structure (DSSP, 8-state):
--TTTTTTEEE---HHHIIIIIIHHHHH-TT---SPEE---SSS-GGGS-----TTSPTTEEEEEEEPPTT---TT-S---TT-SEEEEEEEEEEEE-SSTT--EEEEEEEEEEEEE-TTS-EEEEEEEEEEEEEETTEEEEEEEEEEE--HHHHS--------------GGGGGGGGGG--------GGG-SSSEEE---HHHIIIIIIHHHHH-TT---SSEE--GGGS-GGGS-----TTSPTTEEEEEEE--HHHHHHHHSPPPSS-TTEEEEEEEEEEEEEEGGGTTEEEEEEEEEEEEESSSTT-EEEEEEEEEEESS--SEEEEEEEE-----SS-----PPP------TTSHHHHTTS--

InterPro domains:
  IPR003441 NAC domain [PF02365] (7-136)
  IPR003441 NAC domain [PF02365] (194-322)
  IPR003441 NAC domain [PS51005] (5-150)
  IPR003441 NAC domain [PS51005] (192-336)
  IPR036093 NAC domain superfamily [G3DSA:2.170.150.80] (14-153)
  IPR036093 NAC domain superfamily [G3DSA:2.170.150.80] (201-340)
  IPR036093 NAC domain superfamily [SSF101941] (4-150)
  IPR036093 NAC domain superfamily [SSF101941] (188-336)

Organism: NCBI:txid586526

pLDDT: mean 71.5, std 20.79, range [26.86, 95.81]

Radius of gyration: 23.73 Å; chains: 1; bounding box: 69×50×64 Å